Protein AF-A0A1B6M9S5-F1 (afdb_monomer_lite)

InterPro domains:
  IPR026680 Coiled-coil domain-containing protein 137 [PF28348] (28-239)
  IPR026680 Coiled-coil domain-containing protein 137 [PTHR21838] (1-239)

Foldseek 3Di:
DDDDDDDDDDDDDPDPVVVVVVVVVVCVPVDPDDDPDPPDDDDPPVVVVVVVVVVCVVVVVDDDPDDDDDDPVNKDWCVVVPDPDDDDPPPPDDDDDQDIAIADVPHDPVVSVVVVVVSVVVVVVQVVVCVVQQWDWDADPPPRDIDIHHHDDDPVVVVVVVVVVVVVVVVPDDPDDDDPPDDDPVRVVVVVVVVVVVVVVVVVVCVVPDPVCVVVDDPDDPPDDDPDDDDDPDDDDDD

Structure (mmCIF, N/CA/C/O backbone):
data_AF-A0A1B6M9S5-F1
#
_entry.id   AF-A0A1B6M9S5-F1
#
loop_
_atom_site.group_PDB
_atom_site.id
_atom_site.type_symbol
_atom_site.label_atom_id
_atom_site.label_alt_id
_atom_site.label_comp_id
_atom_site.label_asym_id
_atom_site.label_entity_id
_atom_site.label_seq_id
_atom_site.pdbx_PDB_ins_code
_atom_site.Cartn_x
_atom_site.Cartn_y
_atom_site.Cartn_z
_atom_site.occupancy
_atom_site.B_iso_or_equiv
_atom_site.auth_seq_id
_atom_site.auth_comp_id
_atom_site.auth_asym_id
_atom_site.auth_atom_id
_atom_site.pdbx_PDB_model_num
ATOM 1 N N . MET A 1 1 ? 47.227 -2.759 -29.364 1.00 54.66 1 MET A N 1
ATOM 2 C CA . MET A 1 1 ? 46.175 -2.491 -30.375 1.00 54.66 1 MET A CA 1
ATOM 3 C C . MET A 1 1 ? 44.813 -2.759 -29.741 1.00 54.66 1 MET A C 1
ATOM 5 O O . MET A 1 1 ? 44.529 -3.904 -29.413 1.00 54.66 1 MET A O 1
ATOM 9 N N . GLY A 1 2 ? 44.018 -1.720 -29.464 1.00 73.12 2 GLY A N 1
ATOM 10 C CA . GLY A 1 2 ? 42.709 -1.871 -28.812 1.00 73.12 2 GLY A CA 1
ATOM 11 C C . GLY A 1 2 ? 41.667 -2.477 -29.757 1.00 73.12 2 GLY A C 1
ATOM 12 O O . GLY A 1 2 ? 41.569 -2.067 -30.912 1.00 73.12 2 GLY A O 1
ATOM 13 N N . ARG A 1 3 ? 40.886 -3.460 -29.287 1.00 74.75 3 ARG A N 1
ATOM 14 C CA . ARG A 1 3 ? 39.776 -4.037 -30.065 1.00 74.75 3 ARG A CA 1
ATOM 15 C C . ARG A 1 3 ? 38.665 -2.994 -30.251 1.00 74.75 3 ARG A C 1
ATOM 17 O O . ARG A 1 3 ? 38.200 -2.403 -29.281 1.00 74.75 3 ARG A O 1
ATOM 24 N N . ARG A 1 4 ? 38.220 -2.796 -31.496 1.00 78.69 4 ARG A N 1
ATOM 25 C CA . ARG A 1 4 ? 37.143 -1.862 -31.866 1.00 78.69 4 ARG A CA 1
ATOM 26 C C . ARG A 1 4 ? 35.793 -2.401 -31.374 1.00 78.69 4 ARG A C 1
ATOM 28 O O . ARG A 1 4 ? 35.404 -3.506 -31.747 1.00 78.69 4 ARG A O 1
ATOM 35 N N . ILE A 1 5 ? 35.090 -1.637 -30.536 1.00 81.94 5 ILE A N 1
ATOM 36 C CA . ILE A 1 5 ? 33.762 -2.011 -30.023 1.00 81.94 5 ILE A CA 1
ATOM 37 C C . ILE A 1 5 ? 32.731 -1.830 -31.152 1.00 81.94 5 ILE A C 1
ATOM 39 O O . ILE A 1 5 ? 32.667 -0.744 -31.734 1.00 81.94 5 ILE A O 1
ATOM 43 N N . PRO A 1 6 ? 31.933 -2.858 -31.494 1.00 82.38 6 PRO A N 1
ATOM 44 C CA . PRO A 1 6 ? 30.923 -2.736 -32.536 1.00 82.38 6 PRO A CA 1
ATOM 45 C C . PRO A 1 6 ? 29.778 -1.817 -32.088 1.00 82.38 6 PRO A C 1
ATOM 47 O O . PRO A 1 6 ? 29.276 -1.921 -30.969 1.00 82.38 6 PRO A O 1
ATOM 50 N N . GLY A 1 7 ? 29.354 -0.920 -32.981 1.00 84.12 7 GLY A N 1
ATOM 51 C CA . GLY A 1 7 ? 28.244 0.000 -32.733 1.00 84.12 7 GLY A CA 1
ATOM 52 C C . GLY A 1 7 ? 26.893 -0.709 -32.587 1.00 84.12 7 GLY A C 1
ATOM 53 O O . GLY A 1 7 ? 26.669 -1.801 -33.116 1.00 84.12 7 GLY A O 1
ATOM 54 N N . LYS A 1 8 ? 25.964 -0.061 -31.876 1.00 80.69 8 LYS A N 1
ATOM 55 C CA . LYS A 1 8 ? 24.591 -0.546 -31.694 1.00 80.69 8 LYS A CA 1
ATOM 56 C C . LYS A 1 8 ? 23.842 -0.486 -33.027 1.00 80.69 8 LYS A C 1
ATOM 58 O O . LYS A 1 8 ? 23.673 0.585 -33.597 1.00 80.69 8 LYS A O 1
ATOM 63 N N . LYS A 1 9 ? 23.361 -1.633 -33.511 1.00 80.25 9 LYS A N 1
ATOM 64 C CA . LYS A 1 9 ? 22.510 -1.697 -34.708 1.00 80.25 9 LYS A CA 1
ATOM 65 C C . LYS A 1 9 ? 21.098 -1.207 -34.366 1.00 80.25 9 LYS A C 1
ATOM 67 O O . LYS A 1 9 ? 20.524 -1.648 -33.366 1.00 80.25 9 LYS A O 1
ATOM 72 N N . HIS A 1 10 ? 20.538 -0.313 -35.181 1.00 78.56 10 HIS A N 1
ATOM 73 C CA . HIS A 1 10 ? 19.135 0.087 -35.065 1.00 78.56 10 HIS A CA 1
ATOM 74 C C . HIS A 1 10 ? 18.247 -1.107 -35.428 1.00 78.56 10 HIS A C 1
ATOM 76 O O . HIS A 1 10 ? 18.435 -1.731 -36.471 1.00 78.56 10 HIS A O 1
ATOM 82 N N . LYS A 1 11 ? 17.310 -1.461 -34.544 1.00 76.69 11 LYS A N 1
ATOM 83 C CA . LYS A 1 11 ? 16.294 -2.470 -34.856 1.00 76.69 11 LYS A CA 1
ATOM 84 C C . LYS A 1 11 ? 15.237 -1.812 -35.741 1.00 76.69 11 LYS A C 1
ATOM 86 O O . LYS A 1 11 ? 14.849 -0.679 -35.464 1.00 76.69 11 LYS A O 1
ATOM 91 N N . GLY A 1 12 ? 14.811 -2.510 -36.791 1.00 79.94 12 GLY A N 1
ATOM 92 C CA . GLY A 1 12 ? 13.700 -2.069 -37.631 1.00 79.94 12 GLY A CA 1
ATOM 93 C C . GLY A 1 12 ? 12.393 -1.952 -36.843 1.00 79.94 12 GLY A C 1
ATOM 94 O O . GLY A 1 12 ? 12.304 -2.359 -35.680 1.00 79.94 12 GLY A O 1
ATOM 95 N N . VAL A 1 13 ? 11.377 -1.389 -37.491 1.00 81.12 13 VAL A N 1
ATOM 96 C CA . VAL A 1 13 ? 10.015 -1.352 -36.953 1.00 81.12 13 VAL A CA 1
ATOM 97 C C . VAL A 1 13 ? 9.534 -2.787 -36.747 1.00 81.12 13 VAL A C 1
ATOM 99 O O . VAL A 1 13 ? 9.640 -3.605 -37.656 1.00 81.12 13 VAL A O 1
ATOM 102 N N . LYS A 1 14 ? 9.042 -3.086 -35.539 1.00 79.50 14 LYS A N 1
ATOM 103 C CA . LYS A 1 14 ? 8.633 -4.437 -35.137 1.00 79.50 14 LYS A CA 1
ATOM 104 C C . LYS A 1 14 ? 7.486 -4.963 -36.006 1.00 79.50 14 LYS A C 1
ATOM 106 O O . LYS A 1 14 ? 7.625 -6.045 -36.553 1.00 79.50 14 LYS A O 1
ATOM 111 N N . ASP A 1 15 ? 6.441 -4.147 -36.182 1.00 88.75 15 ASP A N 1
ATOM 112 C CA . ASP A 1 15 ? 5.268 -4.443 -37.010 1.00 88.75 15 ASP A CA 1
ATOM 113 C C . ASP A 1 15 ? 4.884 -3.193 -37.829 1.00 88.75 15 ASP A C 1
ATOM 115 O O . ASP A 1 15 ? 4.301 -2.247 -37.287 1.00 88.75 15 ASP A O 1
ATOM 119 N N . PRO A 1 16 ? 5.228 -3.128 -39.127 1.00 88.75 16 PRO A N 1
ATOM 120 C CA . PRO A 1 16 ? 5.029 -1.922 -39.933 1.00 88.75 16 PRO A CA 1
ATOM 121 C C . PRO A 1 16 ? 3.549 -1.605 -40.189 1.00 88.75 16 PRO A C 1
ATOM 123 O O . PRO A 1 16 ? 3.188 -0.437 -40.319 1.00 88.75 16 PRO A O 1
ATOM 126 N N . ILE A 1 17 ? 2.690 -2.629 -40.226 1.00 93.06 17 ILE A N 1
ATOM 127 C CA . ILE A 1 17 ? 1.253 -2.489 -40.502 1.00 93.06 17 ILE A CA 1
ATOM 128 C C . ILE A 1 17 ? 0.540 -1.838 -39.312 1.00 93.06 17 ILE A C 1
ATOM 130 O O . ILE A 1 17 ? -0.103 -0.809 -39.482 1.00 93.06 17 ILE A O 1
ATOM 134 N N . ALA A 1 18 ? 0.755 -2.345 -38.096 1.00 91.69 18 ALA A N 1
ATOM 135 C CA . ALA A 1 18 ? 0.147 -1.786 -36.887 1.00 91.69 18 ALA A CA 1
ATOM 136 C C . ALA A 1 18 ? 0.576 -0.328 -36.637 1.00 91.69 18 ALA A C 1
ATOM 138 O O . ALA A 1 18 ? -0.226 0.511 -36.232 1.00 91.69 18 ALA A O 1
ATOM 139 N N . GLN A 1 19 ? 1.842 0.010 -36.916 1.00 88.69 19 GLN A N 1
ATOM 140 C CA . GLN A 1 19 ? 2.309 1.394 -36.802 1.00 88.69 19 GLN A CA 1
ATOM 141 C C . GLN A 1 19 ? 1.647 2.313 -37.842 1.00 88.69 19 GLN A C 1
ATOM 143 O O . GLN A 1 19 ? 1.389 3.484 -37.551 1.00 88.69 19 GLN A O 1
ATOM 148 N N . LYS A 1 20 ? 1.375 1.792 -39.044 1.00 92.00 20 LYS A N 1
ATOM 149 C CA . LYS A 1 20 ? 0.672 2.514 -40.106 1.00 92.00 20 LYS A CA 1
ATOM 150 C C . LYS A 1 20 ? -0.795 2.744 -39.741 1.00 92.00 20 LYS A C 1
ATOM 152 O O . LYS A 1 20 ? -1.243 3.879 -39.840 1.00 92.00 20 LYS A O 1
ATOM 157 N N . GLU A 1 21 ? -1.494 1.729 -39.240 1.00 94.25 21 GLU A N 1
ATOM 158 C CA . GLU A 1 21 ? -2.891 1.835 -38.792 1.00 94.25 21 GLU A CA 1
ATOM 159 C C . GLU A 1 21 ? -3.055 2.888 -37.692 1.00 94.25 21 GLU A C 1
ATOM 161 O O . GLU A 1 21 ? -3.886 3.784 -37.805 1.00 94.25 21 GLU A O 1
ATOM 166 N N . LEU A 1 22 ? -2.192 2.857 -36.674 1.00 90.88 22 LEU A N 1
ATOM 167 C CA . LEU A 1 22 ? -2.231 3.803 -35.555 1.00 90.88 22 LEU A CA 1
ATOM 168 C C . LEU A 1 22 ? -1.950 5.245 -36.014 1.00 90.88 22 LEU A C 1
ATOM 170 O O . LEU A 1 22 ? -2.547 6.206 -35.523 1.00 90.88 22 LEU A O 1
ATOM 174 N N . ARG A 1 23 ? -1.063 5.402 -37.006 1.00 89.56 23 ARG A N 1
ATOM 175 C CA . ARG A 1 23 ? -0.804 6.692 -37.657 1.00 89.56 23 ARG A CA 1
ATOM 176 C C . ARG A 1 23 ? -2.014 7.166 -38.463 1.00 89.56 23 ARG A C 1
ATOM 178 O O . ARG A 1 23 ? -2.367 8.338 -38.371 1.00 89.56 23 ARG A O 1
ATOM 185 N N . GLU A 1 24 ? -2.639 6.287 -39.240 1.00 91.56 24 GLU A N 1
ATOM 186 C CA . GLU A 1 24 ? -3.834 6.605 -40.026 1.00 91.56 24 GLU A CA 1
ATOM 187 C C . GLU A 1 24 ? -5.014 6.969 -39.120 1.00 91.56 24 GLU A C 1
ATOM 189 O O . GLU A 1 24 ? -5.693 7.955 -39.384 1.00 91.56 24 GLU A O 1
ATOM 194 N N . GLU A 1 25 ? -5.216 6.263 -38.007 1.00 89.38 25 GLU A N 1
ATOM 195 C CA . GLU A 1 25 ? -6.243 6.577 -37.008 1.00 89.38 25 GLU A CA 1
ATOM 196 C C . GLU A 1 25 ? -6.078 7.961 -36.383 1.00 89.38 25 GLU A C 1
ATOM 198 O O . GLU A 1 25 ? -7.057 8.699 -36.272 1.00 89.38 25 GLU A O 1
ATOM 203 N N . GLY A 1 26 ? -4.850 8.348 -36.030 1.00 83.12 26 GLY A N 1
ATOM 204 C CA . GLY A 1 26 ? -4.574 9.699 -35.540 1.00 83.12 26 GLY A CA 1
ATOM 205 C C . GLY A 1 26 ? -4.854 10.774 -36.594 1.00 83.12 26 GLY A C 1
ATOM 206 O O . GLY A 1 26 ? -5.386 11.837 -36.275 1.00 83.12 26 GLY A O 1
ATOM 207 N N . LEU A 1 27 ? -4.553 10.480 -37.863 1.00 83.81 27 LEU A N 1
ATOM 208 C CA . LEU A 1 27 ? -4.775 11.398 -38.982 1.00 83.81 27 LEU A CA 1
ATOM 209 C C . LEU A 1 27 ? -6.247 11.496 -39.411 1.00 83.81 27 LEU A C 1
ATOM 211 O O . LEU A 1 27 ? -6.623 12.527 -39.964 1.00 83.81 27 LEU A O 1
ATOM 215 N N . LYS A 1 28 ? -7.104 10.506 -39.104 1.00 82.06 28 LYS A N 1
ATOM 216 C CA . LYS A 1 28 ? -8.553 10.534 -39.423 1.00 82.06 28 LYS A CA 1
ATOM 217 C C . LYS A 1 28 ? -9.269 11.778 -38.891 1.00 82.06 28 LYS A C 1
ATOM 219 O O . LYS A 1 28 ? -10.303 12.164 -39.426 1.00 82.06 28 LYS A O 1
ATOM 224 N N . HIS A 1 29 ? -8.755 12.385 -37.823 1.00 72.12 29 HIS A N 1
ATOM 225 C CA . HIS A 1 29 ? -9.373 13.540 -37.172 1.00 72.12 29 HIS A CA 1
ATOM 226 C C . HIS A 1 29 ? -8.654 14.869 -37.443 1.00 72.12 29 HIS A C 1
ATOM 228 O O . HIS A 1 29 ? -9.169 15.918 -37.060 1.00 72.12 29 HIS A O 1
ATOM 234 N N . CYS A 1 30 ? -7.496 14.844 -38.108 1.00 74.19 30 CYS A N 1
ATOM 235 C CA . CYS A 1 30 ? -6.754 16.035 -38.509 1.00 74.19 30 CYS A CA 1
ATOM 236 C C . CYS A 1 30 ? -7.234 16.482 -39.893 1.00 74.19 30 CYS A C 1
ATOM 238 O O . CYS A 1 30 ? -6.737 16.018 -40.916 1.00 74.19 30 CYS A O 1
ATOM 240 N N . ILE A 1 31 ? -8.229 17.365 -39.926 1.00 65.88 31 ILE A N 1
ATOM 241 C CA . ILE A 1 31 ? -8.884 17.786 -41.164 1.00 65.88 31 ILE A CA 1
ATOM 242 C C . ILE A 1 31 ? -8.423 19.205 -41.510 1.00 65.88 31 ILE A C 1
ATOM 244 O O . ILE A 1 31 ? -8.974 20.178 -41.013 1.00 65.88 31 ILE A O 1
ATOM 248 N N . ASN A 1 32 ? -7.422 19.307 -42.388 1.00 71.44 32 ASN A N 1
ATOM 249 C CA . ASN A 1 32 ? -7.237 20.492 -43.242 1.00 71.44 32 ASN A CA 1
ATOM 250 C C . ASN A 1 32 ? -7.951 20.314 -44.599 1.00 71.44 32 ASN A C 1
ATOM 252 O O . ASN A 1 32 ? -7.714 21.077 -45.531 1.00 71.44 32 ASN A O 1
ATOM 256 N N . ALA A 1 33 ? -8.783 19.276 -44.740 1.00 72.06 33 ALA A N 1
ATOM 257 C CA . ALA A 1 33 ? -9.560 19.033 -45.948 1.00 72.06 33 ALA A CA 1
ATOM 258 C C . ALA A 1 33 ? -10.850 19.876 -45.927 1.00 72.06 33 ALA A C 1
ATOM 260 O O . ALA A 1 33 ? -11.411 20.090 -44.849 1.00 72.06 33 ALA A O 1
ATOM 261 N N . PRO A 1 34 ? -11.342 20.342 -47.086 1.00 76.19 34 PRO A N 1
ATOM 262 C CA . PRO A 1 34 ? -12.634 21.012 -47.151 1.00 76.19 34 PRO A CA 1
ATOM 263 C C . PRO A 1 34 ? -13.766 20.067 -46.697 1.00 76.19 34 PRO A C 1
ATOM 265 O O . PRO A 1 34 ? -13.625 18.843 -46.815 1.00 76.19 34 PRO A O 1
ATOM 268 N N . PRO A 1 35 ? -14.890 20.604 -46.186 1.00 80.81 35 PRO A N 1
ATOM 269 C CA . PRO A 1 35 ? -16.085 19.813 -45.895 1.00 80.81 35 PRO A CA 1
ATOM 270 C C . PRO A 1 35 ? -16.524 18.986 -47.112 1.00 80.81 35 PRO A C 1
ATOM 272 O O . PRO A 1 35 ? -16.436 19.452 -48.247 1.00 80.81 35 PRO A O 1
ATOM 275 N N . LYS A 1 36 ? -16.995 17.752 -46.880 1.00 80.19 36 LYS A N 1
ATOM 276 C CA . LYS A 1 36 ? -17.480 16.864 -47.957 1.00 80.19 36 LYS A CA 1
ATOM 277 C C . LYS A 1 36 ? -18.774 17.370 -48.596 1.00 80.19 36 LYS A C 1
ATOM 279 O O . LYS A 1 36 ? -18.986 17.163 -49.784 1.00 80.19 36 LYS A O 1
ATOM 284 N N . GLU A 1 37 ? -19.614 18.020 -47.801 1.00 86.44 37 GLU A N 1
ATOM 285 C CA . GLU A 1 37 ? -20.887 18.607 -48.206 1.00 86.44 37 GLU A CA 1
ATOM 286 C C . GLU A 1 37 ? -20.877 20.076 -47.778 1.00 86.44 37 GLU A C 1
ATOM 288 O O . GLU A 1 37 ? -20.578 20.382 -46.624 1.00 86.44 37 GLU A O 1
ATOM 293 N N . ILE A 1 38 ? -21.138 20.983 -48.722 1.00 81.25 38 ILE A N 1
ATOM 294 C CA . ILE A 1 38 ? -21.005 22.437 -48.522 1.00 81.25 38 ILE A CA 1
ATOM 295 C C . ILE A 1 38 ? -22.147 22.976 -47.650 1.00 81.25 38 ILE A C 1
ATOM 297 O O . ILE A 1 38 ? -21.920 23.830 -46.798 1.00 81.25 38 ILE A O 1
ATOM 301 N N . ASP A 1 39 ? -23.350 22.427 -47.822 1.00 88.19 39 ASP A N 1
ATOM 302 C CA . ASP A 1 39 ? -24.561 22.878 -47.125 1.00 88.19 39 ASP A CA 1
ATOM 303 C C . ASP A 1 39 ? -24.813 22.129 -45.807 1.00 88.19 39 ASP A C 1
ATOM 305 O O . ASP A 1 39 ? -25.758 22.428 -45.074 1.00 88.19 39 ASP A O 1
ATOM 309 N N . PHE A 1 40 ? -23.979 21.139 -45.487 1.00 86.31 40 PHE A N 1
ATOM 310 C CA . PHE A 1 40 ? -24.138 20.334 -44.286 1.00 86.31 40 PHE A CA 1
ATOM 311 C C . PHE A 1 40 ? -23.387 20.952 -43.107 1.00 86.31 40 PHE A C 1
ATOM 313 O O . PHE A 1 40 ? -22.159 21.058 -43.103 1.00 86.31 40 PHE A O 1
ATOM 320 N N . GLN A 1 41 ? -24.128 21.310 -42.058 1.00 82.44 41 GLN A N 1
ATOM 321 C CA . GLN A 1 41 ? -23.553 21.766 -40.799 1.00 82.44 41 GLN A CA 1
ATOM 322 C C . GLN A 1 41 ? -23.562 20.632 -39.768 1.00 82.44 41 GLN A C 1
ATOM 324 O O . GLN A 1 41 ? -24.610 20.245 -39.249 1.00 82.44 41 GLN A O 1
ATOM 329 N N . GLU A 1 42 ? -22.378 20.113 -39.438 1.00 81.75 42 GLU A N 1
ATOM 330 C CA . GLU A 1 42 ? -22.231 19.091 -38.402 1.00 81.75 42 GLU A CA 1
ATOM 331 C C . GLU A 1 42 ? -22.653 19.612 -37.021 1.00 81.75 42 GLU A C 1
ATOM 333 O O . GLU A 1 42 ? -22.288 20.710 -36.589 1.00 81.75 42 GLU A O 1
ATOM 338 N N . ILE A 1 43 ? -23.379 18.772 -36.282 1.00 89.00 43 ILE A N 1
ATOM 339 C CA . ILE A 1 43 ? -23.682 19.025 -34.876 1.00 89.00 43 ILE A CA 1
ATOM 340 C C . ILE A 1 43 ? -22.371 18.969 -34.070 1.00 89.00 43 ILE A C 1
ATOM 342 O O . ILE A 1 43 ? -21.606 18.010 -34.206 1.00 89.00 43 ILE A O 1
ATOM 346 N N . PRO A 1 44 ? -22.109 19.926 -33.158 1.00 91.38 44 PRO A N 1
ATOM 347 C CA . PRO A 1 44 ? -20.932 19.875 -32.300 1.00 91.38 44 PRO A CA 1
ATOM 348 C C . PRO A 1 44 ? -20.839 18.563 -31.502 1.00 91.38 44 PRO A C 1
ATOM 350 O O . PRO A 1 44 ? -21.791 18.154 -30.831 1.00 91.38 44 PRO A O 1
ATOM 353 N N . LYS A 1 45 ? -19.650 17.945 -31.473 1.00 87.56 45 LYS A N 1
ATOM 354 C CA . LYS A 1 45 ? -19.383 16.670 -30.765 1.00 87.56 45 LYS A CA 1
ATOM 355 C C . LYS A 1 45 ? -19.773 16.696 -29.281 1.00 87.56 45 LYS A C 1
ATOM 357 O O . LYS A 1 45 ? -20.087 15.666 -28.686 1.00 87.56 45 LYS A O 1
ATOM 362 N N . SER A 1 46 ? -19.722 17.864 -28.641 1.00 93.38 46 SER A N 1
ATOM 363 C CA . SER A 1 46 ? -20.181 18.050 -27.259 1.00 93.38 46 SER A CA 1
ATOM 364 C C . SER A 1 46 ? -21.679 17.776 -27.107 1.00 93.38 46 SER A C 1
ATOM 366 O O . SER A 1 46 ? -22.062 17.055 -26.184 1.00 93.38 46 SER A O 1
ATOM 368 N N . LEU A 1 47 ? -22.500 18.294 -28.023 1.00 94.94 47 LEU A N 1
ATOM 369 C CA . LEU A 1 47 ? -23.945 18.085 -28.036 1.00 94.94 47 LEU A CA 1
ATOM 370 C C . LEU A 1 47 ? -24.276 16.628 -28.360 1.00 94.94 47 LEU A C 1
ATOM 372 O O . LEU A 1 47 ? -25.083 16.013 -27.667 1.00 94.94 47 LEU A O 1
ATOM 376 N N . GLU A 1 48 ? -23.588 16.046 -29.342 1.00 94.81 48 GLU A N 1
ATOM 377 C CA . GLU A 1 48 ? -23.753 14.639 -29.715 1.00 94.81 48 GLU A CA 1
ATOM 378 C C . GLU A 1 48 ? -23.509 13.702 -28.515 1.00 94.81 48 GLU A C 1
ATOM 380 O O . GLU A 1 48 ? -24.300 12.796 -28.245 1.00 94.81 48 GLU A O 1
ATOM 385 N N . ARG A 1 49 ? -22.456 13.958 -27.722 1.00 94.62 49 ARG A N 1
ATOM 386 C CA . ARG A 1 49 ? -22.182 13.208 -26.481 1.00 94.62 49 ARG A CA 1
ATOM 387 C C . ARG A 1 49 ? -23.306 13.339 -25.457 1.00 94.62 49 ARG A C 1
ATOM 389 O O . ARG A 1 49 ? -23.647 12.351 -24.811 1.00 94.62 49 ARG A O 1
ATOM 396 N N . LEU A 1 50 ? -23.888 14.527 -25.307 1.00 96.25 50 LEU A N 1
ATOM 397 C CA . LEU A 1 50 ? -25.002 14.755 -24.385 1.00 96.25 50 LEU A CA 1
ATOM 398 C C . LEU A 1 50 ? -26.258 14.003 -24.843 1.00 96.25 50 LEU A C 1
ATOM 400 O O . LEU A 1 50 ? -26.913 13.355 -24.026 1.00 96.25 50 LEU A O 1
ATOM 404 N N . MET A 1 51 ? -26.563 14.018 -26.143 1.00 95.75 51 MET A N 1
ATOM 405 C CA . MET A 1 51 ? -27.681 13.258 -26.712 1.00 95.75 51 MET A CA 1
ATOM 406 C C . MET A 1 51 ? -27.502 11.750 -26.488 1.00 95.75 51 MET A C 1
ATOM 408 O O . MET A 1 51 ? -28.439 11.098 -26.025 1.00 95.75 51 MET A O 1
ATOM 412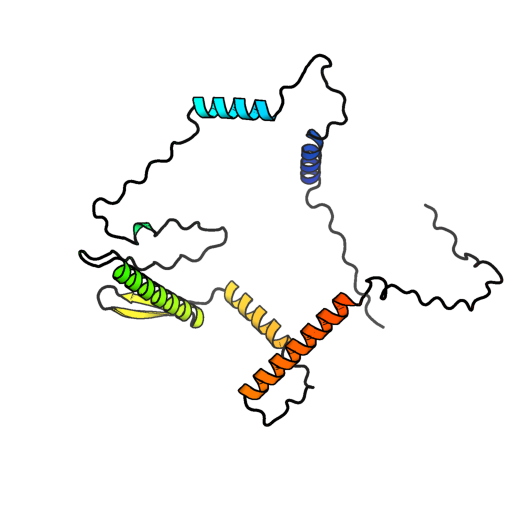 N N . LYS A 1 52 ? -26.288 11.221 -26.701 1.00 95.31 52 LYS A N 1
ATOM 413 C CA . LYS A 1 52 ? -25.943 9.820 -26.398 1.00 95.31 52 LYS A CA 1
ATOM 414 C C . LYS A 1 52 ? -26.115 9.495 -24.915 1.00 95.31 52 LYS A C 1
ATOM 416 O O . LYS A 1 52 ? -26.766 8.513 -24.579 1.00 95.31 52 LYS A O 1
ATOM 421 N N . LEU A 1 53 ? -25.608 10.340 -24.013 1.00 94.31 53 LEU A N 1
ATOM 422 C CA . LEU A 1 53 ? -25.789 10.163 -22.566 1.00 94.31 53 LEU A CA 1
ATOM 423 C C . LEU A 1 53 ? -27.271 10.146 -22.174 1.00 94.31 53 LEU A C 1
ATOM 425 O O . LEU A 1 53 ? -27.687 9.315 -21.365 1.00 94.31 53 LEU A O 1
ATOM 429 N N . LYS A 1 54 ? -28.083 11.029 -22.765 1.00 95.12 54 LYS A N 1
ATOM 430 C CA . LYS A 1 54 ? -29.531 11.074 -22.537 1.00 95.12 54 LYS A CA 1
ATOM 431 C C . LYS A 1 54 ? -30.212 9.781 -22.993 1.00 95.12 54 LYS A C 1
ATOM 433 O O . LYS A 1 54 ? -31.044 9.260 -22.253 1.00 95.12 54 LYS A O 1
ATOM 438 N N . GLN A 1 55 ? -29.847 9.254 -24.163 1.00 95.31 55 GLN A N 1
ATOM 439 C CA . GLN A 1 55 ? -30.350 7.973 -24.674 1.00 95.31 55 GLN A CA 1
ATOM 440 C C . GLN A 1 55 ? -29.948 6.811 -23.761 1.00 95.31 55 GLN A C 1
ATOM 442 O O . GLN A 1 55 ? -30.828 6.134 -23.241 1.00 95.31 55 GLN A O 1
ATOM 447 N N . MET A 1 56 ? -28.661 6.681 -23.428 1.00 92.12 56 MET A N 1
ATOM 448 C CA . MET A 1 56 ? -28.154 5.645 -22.515 1.00 92.12 56 MET A CA 1
ATOM 449 C C . MET A 1 56 ? -28.818 5.698 -21.131 1.00 92.12 56 MET A C 1
ATOM 451 O O . MET A 1 56 ? -29.062 4.671 -20.497 1.00 92.12 56 MET A O 1
ATOM 455 N N . THR A 1 57 ? -29.143 6.902 -20.649 1.00 89.12 57 THR A N 1
ATOM 456 C CA . THR A 1 57 ? -29.882 7.082 -19.391 1.00 89.12 57 THR A CA 1
ATOM 457 C C . THR A 1 57 ? -31.334 6.637 -19.521 1.00 89.12 57 THR A C 1
ATOM 459 O O . THR A 1 57 ? -31.843 5.975 -18.618 1.00 89.12 57 THR A O 1
ATOM 462 N N . LYS A 1 58 ? -31.993 6.955 -20.643 1.00 92.31 58 LYS A N 1
ATOM 463 C CA . LYS A 1 58 ? -33.363 6.515 -20.946 1.00 92.31 58 LYS A CA 1
ATOM 464 C C . LYS A 1 58 ? -33.451 4.993 -21.101 1.00 92.31 58 LYS A C 1
ATOM 466 O O . LYS A 1 58 ? -34.413 4.395 -20.636 1.00 92.31 58 LYS A O 1
ATOM 471 N N . GLU A 1 59 ? -32.432 4.383 -21.694 1.00 92.88 59 GLU A N 1
ATOM 472 C CA . GLU A 1 59 ? -32.275 2.933 -21.867 1.00 92.88 59 GLU A CA 1
ATOM 473 C C . GLU A 1 59 ? -31.904 2.209 -20.562 1.00 92.88 59 GLU A C 1
ATOM 475 O O . GLU A 1 59 ? -31.843 0.984 -20.523 1.00 92.88 59 GLU A O 1
ATOM 480 N N . GLY A 1 60 ? -31.668 2.944 -19.469 1.00 85.75 60 GLY A N 1
ATOM 481 C CA . GLY A 1 60 ? -31.391 2.354 -18.162 1.00 85.75 60 GLY A CA 1
ATOM 482 C C . GLY A 1 60 ? -30.012 1.701 -18.055 1.00 85.75 60 GLY A C 1
ATOM 483 O O . GLY A 1 60 ? -29.782 0.925 -17.130 1.00 85.75 60 GLY A O 1
ATOM 484 N N . MET A 1 61 ? -29.069 2.042 -18.943 1.00 82.00 61 MET A N 1
ATOM 485 C CA . MET A 1 61 ? -27.711 1.479 -18.935 1.00 82.00 61 MET A CA 1
ATOM 486 C C . MET A 1 61 ? -26.898 1.864 -17.685 1.00 82.00 61 MET A C 1
ATOM 488 O O . MET A 1 61 ? -25.863 1.262 -17.396 1.00 82.00 61 MET A O 1
ATOM 492 N N . PHE A 1 62 ? -27.354 2.857 -16.914 1.00 79.88 62 PHE A N 1
ATOM 493 C CA . PHE A 1 62 ? -26.722 3.261 -15.662 1.00 79.88 62 PHE A CA 1
ATOM 494 C C . PHE A 1 62 ? -27.377 2.577 -14.455 1.00 79.88 62 PHE A C 1
ATOM 496 O O . PHE A 1 62 ? -28.480 2.923 -14.028 1.00 79.88 62 PHE A O 1
ATOM 503 N N . ASN A 1 63 ? -26.650 1.644 -13.839 1.00 76.62 63 ASN A N 1
ATOM 504 C CA . ASN A 1 63 ? -27.069 1.006 -12.593 1.00 76.62 63 ASN A CA 1
ATOM 505 C C . ASN A 1 63 ? -27.124 2.027 -11.446 1.00 76.62 63 ASN A C 1
ATOM 507 O O . ASN A 1 63 ? -26.107 2.615 -11.066 1.00 76.62 63 ASN A O 1
ATOM 511 N N . LYS A 1 64 ? -28.301 2.195 -10.829 1.00 73.81 64 LYS A N 1
ATOM 512 C CA . LYS A 1 64 ? -28.442 2.980 -9.594 1.00 73.81 64 LYS A CA 1
ATOM 513 C C . LYS A 1 64 ? -27.581 2.336 -8.502 1.00 73.81 64 LYS A C 1
ATOM 515 O O . LYS A 1 64 ? -27.750 1.157 -8.185 1.00 73.81 64 LYS A O 1
ATOM 520 N N . ARG A 1 65 ? -26.656 3.099 -7.904 1.00 74.00 65 ARG A N 1
ATOM 521 C CA . ARG A 1 65 ? -25.863 2.629 -6.755 1.00 74.00 65 ARG A CA 1
ATOM 522 C C . ARG A 1 65 ? -26.815 2.188 -5.638 1.00 74.00 65 ARG A C 1
ATOM 524 O O . ARG A 1 65 ? -27.549 3.010 -5.092 1.00 74.00 65 ARG A O 1
ATOM 531 N N . LYS A 1 66 ? -26.792 0.899 -5.285 1.00 72.06 66 LYS A N 1
ATOM 532 C CA . LYS A 1 66 ? -27.546 0.370 -4.139 1.00 72.06 66 LYS A CA 1
ATOM 533 C C . LYS A 1 66 ? -27.075 1.084 -2.864 1.00 72.06 66 LYS A C 1
ATOM 535 O O . LYS A 1 66 ? -25.872 1.130 -2.595 1.00 72.06 66 LYS A O 1
ATOM 540 N N . LYS A 1 67 ? -28.007 1.651 -2.087 1.00 66.69 67 LYS A N 1
ATOM 541 C CA . LYS A 1 67 ? -27.699 2.204 -0.757 1.00 66.69 67 LYS A CA 1
ATOM 542 C C . LYS A 1 67 ? -27.196 1.062 0.131 1.00 66.69 67 LYS A C 1
ATOM 544 O O . LYS A 1 67 ? -27.826 0.009 0.191 1.00 66.69 67 LYS A O 1
ATOM 549 N N . LYS A 1 68 ? -26.047 1.255 0.787 1.00 65.88 68 LYS A N 1
ATOM 550 C CA . LYS A 1 68 ? -25.491 0.269 1.724 1.00 65.88 68 LYS A CA 1
ATOM 551 C C . LYS A 1 68 ? -26.434 0.160 2.925 1.00 65.88 68 LYS A C 1
ATOM 553 O O . LYS A 1 68 ? -26.677 1.160 3.591 1.00 65.88 68 LYS A O 1
ATOM 558 N N . THR A 1 69 ? -26.960 -1.030 3.194 1.00 59.69 69 THR A N 1
ATOM 559 C CA . THR A 1 69 ? -27.679 -1.326 4.439 1.00 59.69 69 THR A CA 1
ATOM 560 C C . THR A 1 69 ? -26.686 -1.244 5.598 1.00 59.69 69 THR A C 1
ATOM 562 O O . THR A 1 69 ? -25.679 -1.956 5.577 1.00 59.69 69 THR A O 1
ATOM 565 N N . SER A 1 70 ? -26.925 -0.375 6.582 1.00 58.25 70 SER A N 1
ATOM 566 C CA . SER A 1 70 ? -26.153 -0.395 7.827 1.00 58.25 70 SER A CA 1
ATOM 567 C C . SER A 1 70 ? -26.453 -1.689 8.593 1.00 58.25 70 SER A C 1
ATOM 569 O O . SER A 1 70 ? -27.550 -2.246 8.510 1.00 58.25 70 SER A O 1
ATOM 571 N N . ASN A 1 71 ? -25.454 -2.223 9.294 1.00 62.28 71 ASN A N 1
ATOM 572 C CA . ASN A 1 71 ? -25.604 -3.467 10.043 1.00 62.28 71 ASN A CA 1
ATOM 573 C C . ASN A 1 71 ? -26.597 -3.290 11.189 1.00 62.28 71 ASN A C 1
ATOM 575 O O . ASN A 1 71 ? -26.420 -2.398 12.012 1.00 62.28 71 ASN A O 1
ATOM 579 N N . LYS A 1 72 ? -27.582 -4.192 11.282 1.00 63.50 72 LYS A N 1
ATOM 580 C CA . LYS A 1 72 ? -28.628 -4.185 12.321 1.00 63.50 72 LYS A CA 1
ATOM 581 C C . LYS A 1 72 ? -28.082 -4.234 13.758 1.00 63.50 72 LYS A C 1
ATOM 583 O O . LYS A 1 72 ? -28.781 -3.826 14.671 1.00 63.50 72 LYS A O 1
ATOM 588 N N . THR A 1 73 ? -26.860 -4.729 13.957 1.00 69.62 73 THR A N 1
ATOM 589 C CA . THR A 1 73 ? -26.233 -4.872 15.280 1.00 69.62 73 THR A CA 1
ATOM 590 C C . THR A 1 73 ? -25.310 -3.713 15.657 1.00 69.62 73 THR A C 1
ATOM 592 O O . THR A 1 73 ? -24.933 -3.617 16.814 1.00 69.62 73 THR A O 1
ATOM 595 N N . GLY A 1 74 ? -24.901 -2.854 14.713 1.00 78.19 74 GLY A N 1
ATOM 596 C CA . GLY A 1 74 ? -23.923 -1.783 14.970 1.00 78.19 74 GLY A CA 1
ATOM 597 C C . GLY A 1 74 ? -22.497 -2.247 15.321 1.00 78.19 74 GLY A C 1
ATOM 598 O O . GLY A 1 74 ? -21.620 -1.406 15.472 1.00 78.19 74 GLY A O 1
ATOM 599 N N . LEU A 1 75 ? -22.242 -3.559 15.417 1.00 88.00 75 LEU A N 1
ATOM 600 C CA . LEU A 1 75 ? -20.924 -4.116 15.732 1.00 88.00 75 LEU A CA 1
ATOM 601 C C . LEU A 1 75 ? -20.006 -4.106 14.502 1.00 88.00 75 LEU A C 1
ATOM 603 O O . LEU A 1 75 ? -20.415 -4.458 13.387 1.00 88.00 75 LEU A O 1
ATOM 607 N N . MET A 1 76 ? -18.745 -3.743 14.732 1.00 86.94 76 MET A N 1
ATOM 608 C CA . MET A 1 76 ? -17.687 -3.762 13.727 1.00 86.94 76 MET A CA 1
ATOM 609 C C . MET A 1 76 ? -17.179 -5.187 13.484 1.00 86.94 76 MET A C 1
ATOM 611 O O . MET A 1 76 ? -16.986 -5.970 14.412 1.00 86.94 76 MET A O 1
ATOM 615 N N . ASP A 1 77 ? -16.951 -5.525 12.218 1.00 89.50 77 ASP A N 1
ATOM 616 C CA . ASP A 1 77 ? -16.593 -6.874 11.788 1.00 89.50 77 ASP A CA 1
ATOM 617 C C . ASP A 1 77 ? -15.646 -6.805 10.586 1.00 89.50 77 ASP A C 1
ATOM 619 O O . ASP A 1 77 ? -15.981 -6.253 9.532 1.00 89.50 77 ASP A O 1
ATOM 623 N N . THR A 1 78 ? -14.446 -7.351 10.771 1.00 88.00 78 THR A N 1
ATOM 624 C CA . THR A 1 78 ? -13.378 -7.346 9.763 1.00 88.00 78 THR A CA 1
ATOM 625 C C . THR A 1 78 ? -13.541 -8.435 8.703 1.00 88.00 78 THR A C 1
ATOM 627 O O . THR A 1 78 ? -12.986 -8.280 7.617 1.00 88.00 78 THR A O 1
ATOM 630 N N . SER A 1 79 ? -14.353 -9.478 8.929 1.00 85.25 79 SER A N 1
ATOM 631 C CA . SER A 1 79 ? -14.584 -10.546 7.935 1.00 85.25 79 SER A CA 1
ATOM 632 C C . SER A 1 79 ? -15.112 -10.000 6.602 1.00 85.25 79 SER A C 1
ATOM 634 O O . SER A 1 79 ? -14.756 -10.463 5.525 1.00 85.25 79 SER A O 1
ATOM 636 N N . ARG A 1 80 ? -15.908 -8.929 6.665 1.00 81.88 80 ARG A N 1
ATOM 637 C CA . ARG A 1 80 ? -16.541 -8.255 5.515 1.00 81.88 80 ARG A CA 1
ATOM 638 C C . ARG A 1 80 ? -15.565 -7.447 4.657 1.00 81.88 80 ARG A C 1
ATOM 640 O O . ARG A 1 80 ? -15.949 -6.921 3.599 1.00 81.88 80 ARG A O 1
ATOM 647 N N . LEU A 1 81 ? -14.345 -7.263 5.157 1.00 77.25 81 LEU A N 1
ATOM 648 C CA . LEU A 1 81 ? -13.254 -6.600 4.452 1.00 77.25 81 LEU A CA 1
ATOM 649 C C . LEU A 1 81 ? -12.428 -7.604 3.640 1.00 77.25 81 LEU A C 1
ATOM 651 O O . LEU A 1 81 ? -11.898 -7.218 2.601 1.00 77.25 81 LEU A O 1
ATOM 655 N N . ALA A 1 82 ? -12.374 -8.871 4.063 1.00 71.12 82 ALA A N 1
ATOM 656 C CA . ALA A 1 82 ? -11.632 -9.917 3.371 1.00 71.12 82 ALA A CA 1
ATOM 657 C C . ALA A 1 82 ? -12.252 -10.244 1.993 1.00 71.12 82 ALA A C 1
ATOM 659 O O . ALA A 1 82 ? -13.471 -10.201 1.816 1.00 71.12 82 ALA A O 1
ATOM 660 N N . GLY A 1 83 ? -11.406 -10.551 1.000 1.00 67.00 83 GLY A N 1
ATOM 661 C CA . GLY A 1 83 ? -11.831 -11.074 -0.310 1.00 67.00 83 GLY A CA 1
ATOM 662 C C . GLY A 1 83 ? -12.172 -10.042 -1.396 1.00 67.00 83 GLY A C 1
ATOM 663 O O . GLY A 1 83 ? -12.680 -10.415 -2.449 1.00 67.00 83 GLY A O 1
ATOM 664 N N . LYS A 1 84 ? -11.902 -8.746 -1.182 1.00 70.19 84 LYS A N 1
ATOM 665 C CA . LYS A 1 84 ? -12.070 -7.689 -2.213 1.00 70.19 84 LYS A CA 1
ATOM 666 C C . LYS A 1 84 ? -10.771 -7.307 -2.924 1.00 70.19 84 LYS A C 1
ATOM 668 O O . LYS A 1 84 ? -10.716 -6.278 -3.601 1.00 70.19 84 LYS A O 1
ATOM 673 N N . GLU A 1 85 ? -9.721 -8.093 -2.745 1.00 76.06 85 GLU A N 1
ATOM 674 C CA . GLU A 1 85 ? -8.399 -7.785 -3.275 1.00 76.06 85 GLU A CA 1
ATOM 675 C C . GLU A 1 85 ? -8.331 -8.121 -4.769 1.00 76.06 85 GLU A C 1
ATOM 677 O O . GLU A 1 85 ? -8.863 -9.129 -5.234 1.00 76.06 85 GLU A O 1
ATOM 682 N N . ARG A 1 86 ? -7.738 -7.219 -5.559 1.00 80.44 86 ARG A N 1
ATOM 683 C CA . ARG A 1 86 ? -7.580 -7.417 -7.004 1.00 80.44 86 ARG A CA 1
ATOM 684 C C . ARG A 1 86 ? -6.287 -8.189 -7.233 1.00 80.44 86 ARG A C 1
ATOM 686 O O . ARG A 1 86 ? -5.216 -7.639 -6.997 1.00 80.44 86 ARG A O 1
ATOM 693 N N . VAL A 1 87 ? -6.389 -9.411 -7.744 1.00 82.06 87 VAL A N 1
ATOM 694 C CA . VAL A 1 87 ? -5.217 -10.185 -8.170 1.00 82.06 87 VAL A CA 1
ATOM 695 C C . VAL A 1 87 ? -4.645 -9.542 -9.434 1.00 82.06 87 VAL A C 1
ATOM 697 O O . VAL A 1 87 ? -5.330 -9.436 -10.455 1.00 82.06 87 VAL A O 1
ATOM 700 N N . LEU A 1 88 ? -3.405 -9.057 -9.360 1.00 85.88 88 LEU A N 1
ATOM 701 C CA . LEU A 1 88 ? -2.702 -8.491 -10.511 1.00 85.88 88 LEU A CA 1
ATOM 702 C C . LEU A 1 88 ? -2.042 -9.606 -11.343 1.00 85.88 88 LEU A C 1
ATOM 704 O O . LEU A 1 88 ? -1.618 -10.621 -10.783 1.00 85.88 88 LEU A O 1
ATOM 708 N N . PRO A 1 89 ? -1.894 -9.427 -12.672 1.00 86.25 89 PRO A N 1
ATOM 709 C CA . PRO A 1 89 ? -1.148 -10.367 -13.505 1.00 86.25 89 PRO A CA 1
ATOM 710 C C . PRO A 1 89 ? 0.278 -10.570 -12.974 1.00 86.25 89 PRO A C 1
ATOM 712 O O . PRO A 1 89 ? 1.006 -9.601 -12.762 1.00 86.25 89 PRO A O 1
ATOM 715 N N . GLY A 1 90 ? 0.675 -11.828 -12.762 1.00 83.00 90 GLY A N 1
ATOM 716 C CA . GLY A 1 90 ? 1.989 -12.194 -12.214 1.00 83.00 90 GLY A CA 1
ATOM 717 C C . GLY A 1 90 ? 2.020 -12.462 -10.703 1.00 83.00 90 GLY A C 1
ATOM 718 O O . GLY A 1 90 ? 3.054 -12.893 -10.199 1.00 83.00 90 GLY A O 1
ATOM 719 N N . MET A 1 91 ? 0.910 -12.273 -9.980 1.00 83.06 91 MET A N 1
ATOM 720 C CA . MET A 1 91 ? 0.769 -12.740 -8.594 1.00 83.06 91 MET A CA 1
ATOM 721 C C . MET A 1 91 ? 0.408 -14.234 -8.579 1.00 83.06 91 MET A C 1
ATOM 723 O O . MET A 1 91 ? -0.747 -14.596 -8.777 1.00 83.06 91 MET A O 1
ATOM 727 N N . THR A 1 92 ? 1.398 -15.109 -8.386 1.00 80.06 92 THR A N 1
ATOM 728 C CA . THR A 1 92 ? 1.204 -16.575 -8.324 1.00 80.06 92 THR A CA 1
ATOM 729 C C . THR A 1 92 ? 1.129 -17.126 -6.901 1.00 80.06 92 THR A C 1
ATOM 731 O O . THR A 1 92 ? 0.653 -18.242 -6.703 1.00 80.06 92 THR A O 1
ATOM 734 N N . LYS A 1 93 ? 1.598 -16.366 -5.904 1.00 79.88 93 LYS A N 1
ATOM 735 C CA . LYS A 1 93 ? 1.583 -16.776 -4.495 1.00 79.88 93 LYS A CA 1
ATOM 736 C C . LYS A 1 93 ? 0.203 -16.485 -3.892 1.00 79.88 93 LYS A C 1
ATOM 738 O O . LYS A 1 93 ? -0.276 -15.367 -4.070 1.00 79.88 93 LYS A O 1
ATOM 743 N N . PRO A 1 94 ? -0.428 -17.446 -3.191 1.00 82.25 94 PRO A N 1
ATOM 744 C CA . PRO A 1 94 ? -1.672 -17.178 -2.485 1.00 82.25 94 PRO A CA 1
ATOM 745 C C . PRO A 1 94 ? -1.411 -16.221 -1.320 1.00 82.25 94 PRO A C 1
ATOM 747 O O . PRO A 1 94 ? -0.419 -16.373 -0.597 1.00 82.25 94 PRO A O 1
ATOM 750 N N . ASP A 1 95 ? -2.311 -15.259 -1.132 1.00 83.38 95 ASP A N 1
ATOM 751 C CA . ASP A 1 95 ? -2.256 -14.352 0.008 1.00 83.38 95 ASP A CA 1
ATOM 752 C C . ASP A 1 95 ? -2.459 -15.123 1.313 1.00 83.38 95 ASP A C 1
ATOM 754 O O . ASP A 1 95 ? -3.176 -16.126 1.384 1.00 83.38 95 ASP A O 1
ATOM 758 N N . ARG A 1 96 ? -1.789 -14.663 2.369 1.00 84.06 96 ARG A N 1
ATOM 759 C CA . ARG A 1 96 ? -1.937 -15.257 3.693 1.00 84.06 96 ARG A CA 1
ATOM 760 C C . ARG A 1 96 ? -3.253 -14.790 4.313 1.00 84.06 96 ARG A C 1
ATOM 762 O O . ARG A 1 96 ? -3.579 -13.607 4.269 1.00 84.06 96 ARG A O 1
ATOM 769 N N . GLU A 1 97 ? -3.977 -15.722 4.920 1.00 84.12 97 GLU A N 1
ATOM 770 C CA . GLU A 1 97 ? -5.269 -15.447 5.547 1.00 84.12 97 GLU A CA 1
ATOM 771 C C . GLU A 1 97 ? -5.122 -14.451 6.705 1.00 84.12 97 GLU A C 1
ATOM 773 O O . GLU A 1 97 ? -4.295 -14.627 7.605 1.00 84.12 97 GLU A O 1
ATOM 778 N N . LEU A 1 98 ? -5.920 -13.382 6.664 1.00 85.25 98 LEU A N 1
ATOM 779 C CA . LEU A 1 98 ? -5.951 -12.364 7.708 1.00 85.25 98 LEU A CA 1
ATOM 780 C C . LEU A 1 98 ? -6.779 -12.847 8.908 1.00 85.25 98 LEU A C 1
ATOM 782 O O . LEU A 1 98 ? -7.816 -13.485 8.719 1.00 85.25 98 LEU A O 1
ATOM 786 N N . PRO A 1 99 ? -6.388 -12.490 10.145 1.00 87.62 99 PRO A N 1
ATOM 787 C CA . PRO A 1 99 ? -7.177 -12.822 11.322 1.00 87.62 99 PRO A CA 1
ATOM 788 C C . PRO A 1 99 ? -8.538 -12.119 11.277 1.00 87.62 99 PRO A C 1
ATOM 790 O O . PRO A 1 99 ? -8.621 -10.895 11.144 1.00 87.62 99 PRO A O 1
ATOM 793 N N . VAL A 1 100 ? -9.610 -12.894 11.437 1.00 90.19 100 VAL A N 1
ATOM 794 C CA . VAL A 1 100 ? -10.975 -12.369 11.496 1.00 90.19 100 VAL A CA 1
ATOM 795 C C . VAL A 1 100 ? -11.292 -11.914 12.919 1.00 90.19 100 VAL A C 1
ATOM 797 O O . VAL A 1 100 ? -11.302 -12.692 13.868 1.00 90.19 100 VAL A O 1
ATOM 800 N N . LEU A 1 101 ? -11.571 -10.625 13.061 1.00 91.75 101 LEU A N 1
ATOM 801 C CA . LEU A 1 101 ? -11.921 -9.963 14.313 1.00 91.75 101 LEU A CA 1
ATOM 802 C C . LEU A 1 101 ? -13.313 -9.335 14.231 1.00 91.75 101 LEU A C 1
ATOM 804 O O . LEU A 1 101 ? -13.603 -8.546 13.327 1.00 91.75 101 LEU A O 1
ATOM 808 N N . VAL A 1 102 ? -14.131 -9.631 15.237 1.00 93.06 102 VAL A N 1
ATOM 809 C CA . VAL A 1 102 ? -15.462 -9.048 15.450 1.00 93.06 102 VAL A CA 1
ATOM 810 C C . VAL A 1 102 ? -15.452 -8.296 16.776 1.00 93.06 102 VAL A C 1
ATOM 812 O O . VAL A 1 102 ? -14.819 -8.752 17.730 1.00 93.06 102 VAL A O 1
ATOM 815 N N . GLN A 1 103 ? -16.096 -7.134 16.840 1.00 94.44 103 GLN A N 1
ATOM 816 C CA . GLN A 1 103 ? -16.276 -6.368 18.074 1.00 94.44 103 GLN A CA 1
ATOM 817 C C . GLN A 1 103 ? -17.137 -7.163 19.060 1.00 94.44 103 GLN A C 1
ATOM 819 O O . GLN A 1 103 ? -18.163 -7.720 18.680 1.00 94.44 103 GLN A O 1
ATOM 824 N N . LYS A 1 104 ? -16.724 -7.245 20.326 1.00 92.94 104 LYS A N 1
ATOM 825 C CA . LYS A 1 104 ? -17.498 -7.934 21.364 1.00 92.94 104 LYS A CA 1
ATOM 826 C C . LYS A 1 104 ? -18.683 -7.061 21.803 1.00 92.94 104 LYS A C 1
ATOM 828 O O . LYS A 1 104 ? -18.579 -5.833 21.765 1.00 92.94 104 LYS A O 1
ATOM 833 N N . PRO A 1 105 ? -19.801 -7.650 22.255 1.00 93.50 105 PRO A N 1
ATOM 834 C CA . PRO A 1 105 ? -20.887 -6.869 22.840 1.00 93.50 105 PRO A CA 1
ATOM 835 C C . PRO A 1 105 ? -20.373 -6.094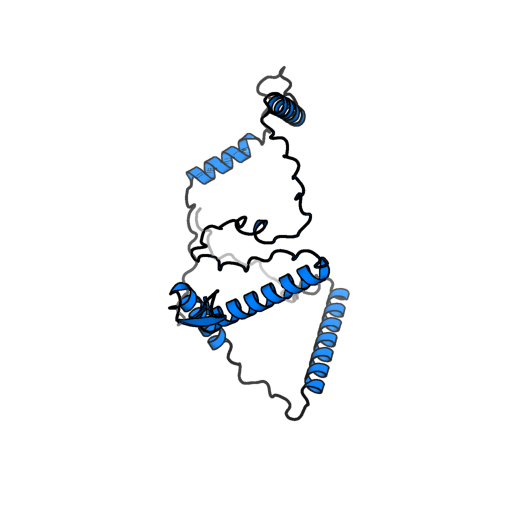 24.065 1.00 93.50 105 PRO A C 1
ATOM 837 O O . PRO A 1 105 ? -19.710 -6.666 24.926 1.00 93.50 105 PRO A O 1
ATOM 840 N N . GLY A 1 106 ? -20.634 -4.784 24.115 1.00 92.00 106 GLY A N 1
ATOM 841 C CA . GLY A 1 106 ? -20.166 -3.893 25.189 1.00 92.00 106 GLY A CA 1
ATOM 842 C C . GLY A 1 106 ? -18.712 -3.409 25.067 1.00 92.00 106 GLY A C 1
ATOM 843 O O . GLY A 1 106 ? -18.270 -2.604 25.881 1.00 92.00 106 GLY A O 1
ATOM 844 N N . GLU A 1 107 ? -17.961 -3.850 24.054 1.00 93.81 107 GLU A N 1
ATOM 845 C CA . GLU A 1 107 ? -16.614 -3.341 23.779 1.00 93.81 107 GLU A CA 1
ATOM 846 C C . GLU A 1 107 ? -16.698 -1.964 23.103 1.00 93.81 107 GLU A C 1
ATOM 848 O O . GLU A 1 107 ? -17.316 -1.856 22.039 1.00 93.81 107 GLU A O 1
ATOM 853 N N . PRO A 1 108 ? -16.073 -0.907 23.651 1.00 95.12 108 PRO A N 1
ATOM 854 C CA . PRO A 1 108 ? -16.049 0.384 22.980 1.00 95.12 108 PRO A CA 1
ATOM 855 C C . PRO A 1 108 ? -15.163 0.318 21.729 1.00 95.12 108 PRO A C 1
ATOM 857 O O . PRO A 1 108 ? -14.180 -0.425 21.675 1.00 95.12 108 PRO A O 1
ATOM 860 N N . GLU A 1 109 ? -15.489 1.132 20.726 1.00 92.88 109 GLU A N 1
ATOM 861 C CA . GLU A 1 109 ? -14.843 1.103 19.406 1.00 92.88 109 GLU A CA 1
ATOM 862 C C . GLU A 1 109 ? -13.312 1.192 19.484 1.00 92.88 109 GLU A C 1
ATOM 864 O O . GLU A 1 109 ? -12.605 0.428 18.834 1.00 92.88 109 GLU A O 1
ATOM 869 N N . TRP A 1 110 ? -12.777 2.073 20.326 1.00 95.44 110 TRP A N 1
ATOM 870 C CA . TRP A 1 110 ? -11.333 2.274 20.446 1.00 95.44 110 TRP A CA 1
ATOM 871 C C . TRP A 1 110 ? -10.588 1.045 21.001 1.00 95.44 110 TRP A C 1
ATOM 873 O O . TRP A 1 110 ? -9.458 0.784 20.583 1.00 95.44 110 TRP A O 1
ATOM 883 N N . ILE A 1 111 ? -11.206 0.257 21.894 1.00 97.00 111 ILE A N 1
ATOM 884 C CA . ILE A 1 111 ? -10.626 -1.009 22.381 1.00 97.00 111 ILE A CA 1
ATOM 885 C C . ILE A 1 111 ? -10.592 -2.022 21.238 1.00 97.00 111 ILE A C 1
ATOM 887 O O . ILE A 1 111 ? -9.560 -2.658 21.010 1.00 97.00 111 ILE A O 1
ATOM 891 N N . PHE A 1 112 ? -11.684 -2.116 20.476 1.00 95.94 112 PHE A N 1
ATOM 892 C CA . PHE A 1 112 ? -11.745 -2.983 19.306 1.00 95.94 112 PHE A CA 1
ATOM 893 C C . PHE A 1 112 ? -10.674 -2.608 18.274 1.00 95.94 112 PHE A C 1
ATOM 895 O O . PHE A 1 112 ? -9.921 -3.471 17.823 1.00 95.94 112 PHE A O 1
ATOM 902 N N . LEU A 1 113 ? -10.534 -1.319 17.956 1.00 95.62 113 LEU A N 1
ATOM 903 C CA . LEU A 1 113 ? -9.508 -0.822 17.038 1.00 95.62 113 LEU A CA 1
ATOM 904 C C . LEU A 1 113 ? -8.089 -1.096 17.555 1.00 95.62 113 LEU A C 1
ATOM 906 O O . LEU A 1 113 ? -7.216 -1.460 16.768 1.00 95.62 113 LEU A O 1
ATOM 910 N N . ASN A 1 114 ? -7.851 -0.998 18.866 1.00 96.88 114 ASN A N 1
ATOM 911 C CA . ASN A 1 114 ? -6.575 -1.391 19.467 1.00 96.88 114 ASN A CA 1
ATOM 912 C C . ASN A 1 114 ? -6.313 -2.898 19.334 1.00 96.88 114 ASN A C 1
ATOM 914 O O . ASN A 1 114 ? -5.187 -3.286 19.014 1.00 96.88 114 ASN A O 1
ATOM 918 N N . ARG A 1 115 ? -7.331 -3.755 19.507 1.00 96.06 115 ARG A N 1
ATOM 919 C CA . ARG A 1 115 ? -7.204 -5.201 19.254 1.00 96.06 115 ARG A CA 1
ATOM 920 C C . ARG A 1 115 ? -6.862 -5.478 17.793 1.00 96.06 115 ARG A C 1
ATOM 922 O O . ARG A 1 115 ? -5.944 -6.251 17.532 1.00 96.06 115 ARG A O 1
ATOM 929 N N . VAL A 1 116 ? -7.550 -4.817 16.860 1.00 95.31 116 VAL A N 1
ATOM 930 C CA . VAL A 1 116 ? -7.259 -4.912 15.421 1.00 95.31 116 VAL A CA 1
ATOM 931 C C . VAL A 1 116 ? -5.819 -4.491 15.144 1.00 95.31 116 VAL A C 1
ATOM 933 O O . VAL A 1 116 ? -5.070 -5.247 14.534 1.00 95.31 116 VAL A O 1
ATOM 936 N N . LYS A 1 117 ? -5.385 -3.340 15.667 1.00 96.00 117 LYS A N 1
ATOM 937 C CA . LYS A 1 117 ? -4.012 -2.846 15.520 1.00 96.00 117 LYS A CA 1
ATOM 938 C C . LYS A 1 117 ? -2.984 -3.859 16.029 1.00 96.00 117 LYS A C 1
ATOM 940 O O . LYS A 1 117 ? -2.006 -4.136 15.338 1.00 96.00 117 LYS A O 1
ATOM 945 N N . ASN A 1 118 ? -3.200 -4.440 17.205 1.00 96.06 118 ASN A N 1
ATOM 946 C CA . ASN A 1 118 ? -2.280 -5.425 17.771 1.00 96.06 118 ASN A CA 1
ATOM 947 C C . ASN A 1 118 ? -2.211 -6.689 16.908 1.00 96.06 118 ASN A C 1
ATOM 949 O O . ASN A 1 118 ? -1.120 -7.063 16.487 1.00 96.06 118 ASN A O 1
ATOM 953 N N . ALA A 1 119 ? -3.361 -7.253 16.529 1.00 94.56 119 ALA A N 1
ATOM 954 C CA . ALA A 1 119 ? -3.417 -8.415 15.646 1.00 94.56 119 ALA A CA 1
ATOM 955 C C . ALA A 1 119 ? -2.746 -8.152 14.287 1.00 94.56 119 ALA A C 1
ATOM 957 O O . ALA A 1 119 ? -1.996 -8.994 13.799 1.00 94.56 119 ALA A O 1
ATOM 958 N N . THR A 1 120 ? -2.940 -6.965 13.697 1.00 93.38 120 THR A N 1
ATOM 959 C CA . THR A 1 120 ? -2.254 -6.590 12.448 1.00 93.38 120 THR A CA 1
ATOM 960 C C . THR A 1 120 ? -0.745 -6.473 12.628 1.00 93.38 120 THR A C 1
ATOM 962 O O . THR A 1 120 ? 0.014 -6.917 11.770 1.00 93.38 120 THR A O 1
ATOM 965 N N . ASN A 1 121 ? -0.283 -5.914 13.749 1.00 95.94 121 ASN A N 1
ATOM 966 C CA . ASN A 1 121 ? 1.143 -5.785 14.021 1.00 95.94 121 ASN A CA 1
ATOM 967 C C . ASN A 1 121 ? 1.794 -7.151 14.218 1.00 95.94 121 ASN A C 1
ATOM 969 O O . ASN A 1 121 ? 2.907 -7.361 13.741 1.00 95.94 121 ASN A O 1
ATOM 973 N N . ASP A 1 122 ? 1.115 -8.068 14.900 1.00 93.75 122 ASP A N 1
ATOM 974 C CA . ASP A 1 122 ? 1.613 -9.423 15.116 1.00 93.75 122 ASP A CA 1
ATOM 975 C C . ASP A 1 122 ? 1.651 -10.201 13.801 1.00 93.75 122 ASP A C 1
ATOM 977 O O . ASP A 1 122 ? 2.707 -10.719 13.443 1.00 93.75 122 ASP A O 1
ATOM 981 N N . PHE A 1 123 ? 0.597 -10.114 12.988 1.00 92.94 123 PHE A N 1
ATOM 982 C CA . PHE A 1 123 ? 0.582 -10.672 11.637 1.00 92.94 123 PHE A CA 1
ATOM 983 C C . PHE A 1 123 ? 1.742 -10.153 10.769 1.00 92.94 123 PHE A C 1
ATOM 985 O O . PHE A 1 123 ? 2.462 -10.928 10.143 1.00 92.94 123 PHE A O 1
ATOM 992 N N . ILE A 1 124 ? 2.004 -8.840 10.781 1.00 94.38 124 ILE A N 1
ATOM 993 C CA . ILE A 1 124 ? 3.127 -8.245 10.038 1.00 94.38 124 ILE A CA 1
ATOM 994 C C . ILE A 1 124 ? 4.477 -8.772 10.543 1.00 94.38 124 ILE A C 1
ATOM 996 O O . ILE A 1 124 ? 5.385 -9.001 9.739 1.00 94.38 124 ILE A O 1
ATOM 1000 N N . LYS A 1 125 ? 4.654 -8.935 11.861 1.00 94.50 125 LYS A N 1
ATOM 1001 C CA . LYS A 1 125 ? 5.894 -9.493 12.427 1.00 94.50 125 LYS A CA 1
ATOM 1002 C C . LYS A 1 125 ? 6.095 -10.937 11.979 1.00 94.50 125 LYS A C 1
ATOM 1004 O O . LYS A 1 125 ? 7.214 -11.300 11.632 1.00 94.50 125 LYS A O 1
ATOM 1009 N N . GLU A 1 126 ? 5.028 -11.726 11.954 1.00 92.12 126 GLU A N 1
ATOM 1010 C CA . GLU A 1 126 ? 5.065 -13.119 11.515 1.00 92.12 126 GLU A CA 1
ATOM 1011 C C . GLU A 1 126 ? 5.446 -13.226 10.046 1.00 92.12 126 GLU A C 1
ATOM 1013 O O . GLU A 1 126 ? 6.405 -13.914 9.729 1.00 92.12 126 GLU A O 1
ATOM 1018 N N . VAL A 1 127 ? 4.782 -12.483 9.157 1.00 92.19 127 VAL A N 1
ATOM 1019 C CA . VAL A 1 127 ? 5.115 -12.477 7.723 1.00 92.19 127 VAL A CA 1
ATOM 1020 C C . VAL A 1 127 ? 6.566 -12.042 7.497 1.00 92.19 127 VAL A C 1
ATOM 1022 O O . VAL A 1 127 ? 7.290 -12.637 6.703 1.00 92.19 127 VAL A O 1
ATOM 1025 N N . LYS A 1 128 ? 7.051 -11.036 8.238 1.00 93.62 128 LYS A N 1
ATOM 1026 C CA . LYS A 1 128 ? 8.467 -10.632 8.177 1.00 93.62 128 LYS A CA 1
ATOM 1027 C C . LYS A 1 128 ? 9.411 -11.744 8.626 1.00 93.62 128 LYS A C 1
ATOM 1029 O O . LYS A 1 128 ? 10.495 -11.877 8.062 1.00 93.62 128 LYS A O 1
ATOM 1034 N N . PHE A 1 129 ? 9.030 -12.504 9.647 1.00 92.94 129 PHE A N 1
ATOM 1035 C CA . PHE A 1 129 ? 9.807 -13.637 10.131 1.00 92.94 129 PHE A CA 1
ATOM 1036 C C . PHE A 1 129 ? 9.836 -14.775 9.102 1.00 92.94 129 PHE A C 1
ATOM 1038 O O . PHE A 1 129 ? 10.912 -15.285 8.799 1.00 92.94 129 PHE A O 1
ATOM 1045 N N . GLU A 1 130 ? 8.687 -15.100 8.509 1.00 90.50 130 GLU A N 1
ATOM 1046 C CA . GLU A 1 130 ? 8.545 -16.104 7.450 1.00 90.50 130 GLU A CA 1
ATOM 1047 C C . GLU A 1 130 ? 9.441 -15.795 6.251 1.00 90.50 130 GLU A C 1
ATOM 1049 O O . GLU A 1 130 ? 10.227 -16.641 5.829 1.00 90.50 130 GLU A O 1
ATOM 1054 N N . VAL A 1 131 ? 9.389 -14.554 5.758 1.00 89.25 131 VAL A N 1
ATOM 1055 C CA . VAL A 1 131 ? 10.210 -14.094 4.630 1.00 89.25 131 VAL A CA 1
ATOM 1056 C C . VAL A 1 131 ? 11.698 -14.127 4.971 1.00 89.25 131 VAL A C 1
ATOM 1058 O O . VAL A 1 131 ? 12.504 -14.537 4.147 1.00 89.25 131 VAL A O 1
ATOM 1061 N N . LYS A 1 132 ? 12.082 -13.711 6.183 1.00 90.44 132 LYS A N 1
ATOM 1062 C CA . LYS A 1 132 ? 13.492 -13.660 6.595 1.00 90.44 132 LYS A CA 1
ATOM 1063 C C . LYS A 1 132 ? 14.126 -15.046 6.720 1.00 90.44 132 LYS A C 1
ATOM 1065 O O . LYS A 1 132 ? 15.333 -15.175 6.529 1.00 90.44 132 LYS A O 1
ATOM 1070 N N . HIS A 1 133 ? 13.342 -16.041 7.121 1.00 90.56 133 HIS A N 1
ATOM 1071 C CA . HIS A 1 133 ? 13.839 -17.382 7.414 1.00 90.56 133 HIS A CA 1
ATOM 1072 C C . HIS A 1 133 ? 13.390 -18.440 6.399 1.00 90.56 133 HIS A C 1
ATOM 1074 O O . HIS A 1 133 ? 13.744 -19.604 6.564 1.00 90.56 133 HIS A O 1
ATOM 1080 N N . ASN A 1 134 ? 12.636 -18.052 5.367 1.00 89.06 134 ASN A N 1
ATOM 1081 C CA . ASN A 1 134 ? 12.039 -18.948 4.375 1.00 89.06 134 ASN A CA 1
ATOM 1082 C C . ASN A 1 134 ? 11.254 -20.095 5.040 1.00 89.06 134 ASN A C 1
ATOM 1084 O O . ASN A 1 134 ? 11.379 -21.264 4.679 1.00 89.06 134 ASN A O 1
ATOM 1088 N N . MET A 1 135 ? 10.454 -19.759 6.053 1.00 90.81 135 MET A N 1
ATOM 1089 C CA . MET A 1 135 ? 9.597 -20.705 6.774 1.00 90.81 135 MET A CA 1
ATOM 1090 C C . MET A 1 135 ? 8.146 -20.240 6.706 1.00 90.81 135 MET A C 1
ATOM 1092 O O . MET A 1 135 ? 7.897 -19.042 6.704 1.00 90.81 135 MET A O 1
ATOM 1096 N N . LYS A 1 136 ? 7.188 -21.165 6.691 1.00 89.81 136 LYS A N 1
ATOM 1097 C CA . LYS A 1 136 ? 5.761 -20.898 6.876 1.00 89.81 136 LYS A CA 1
ATOM 1098 C C . LYS A 1 136 ? 5.403 -21.139 8.331 1.00 89.81 136 LYS A C 1
ATOM 1100 O O . LYS A 1 136 ? 5.662 -22.223 8.848 1.00 89.81 136 LYS A O 1
ATOM 1105 N N . MET A 1 137 ? 4.789 -20.162 8.979 1.00 90.19 137 MET A N 1
ATOM 1106 C CA . MET A 1 137 ? 4.307 -20.288 10.342 1.00 90.19 137 MET A CA 1
ATOM 1107 C C . MET A 1 137 ? 2.825 -20.676 10.323 1.00 90.19 137 MET A C 1
ATOM 1109 O O . MET A 1 137 ? 1.976 -19.939 9.820 1.00 90.19 137 MET A O 1
ATOM 1113 N N . LYS A 1 138 ? 2.502 -21.838 10.888 1.00 88.62 138 LYS A N 1
ATOM 1114 C CA . LYS A 1 138 ? 1.127 -22.316 11.072 1.00 88.62 138 LYS A CA 1
ATOM 1115 C C . LYS A 1 138 ? 0.765 -22.245 12.550 1.00 88.62 138 LYS A C 1
ATOM 1117 O O . LYS A 1 138 ? 1.535 -22.705 13.390 1.00 88.62 138 LYS A O 1
ATOM 1122 N N . ARG A 1 139 ? -0.391 -21.657 12.858 1.00 86.31 139 ARG A N 1
ATOM 1123 C CA . ARG A 1 139 ? -0.967 -21.644 14.208 1.00 86.31 139 ARG A CA 1
ATOM 1124 C C . ARG A 1 139 ? -2.161 -22.575 14.251 1.00 86.31 139 ARG A C 1
ATOM 1126 O O . ARG A 1 139 ? -3.079 -22.409 13.453 1.00 86.31 139 ARG A O 1
ATOM 1133 N N . ASP A 1 140 ? -2.151 -23.502 15.197 1.00 88.50 140 ASP A N 1
ATOM 1134 C CA . ASP A 1 140 ? -3.304 -24.355 15.448 1.00 88.50 140 ASP A CA 1
ATOM 1135 C C . ASP A 1 140 ? -4.353 -23.558 16.243 1.00 88.50 140 ASP A C 1
ATOM 1137 O O . ASP A 1 140 ? -4.090 -23.114 17.361 1.00 88.50 140 ASP A O 1
ATOM 1141 N N . GLU A 1 141 ? -5.553 -23.371 15.681 1.00 84.06 141 GLU A N 1
ATOM 1142 C CA . GLU A 1 141 ? -6.615 -22.537 16.281 1.00 84.06 141 GLU A CA 1
ATOM 1143 C C . GLU A 1 141 ? -7.103 -23.045 17.647 1.00 84.06 141 GLU A C 1
ATOM 1145 O O . GLU A 1 141 ? -7.606 -22.270 18.457 1.00 84.06 141 GLU A O 1
ATOM 1150 N N . LYS A 1 142 ? -6.958 -24.351 17.907 1.00 88.19 142 LYS A N 1
ATOM 1151 C CA . LYS A 1 142 ? -7.456 -25.010 19.125 1.00 88.19 142 LYS A CA 1
ATOM 1152 C C . LYS A 1 142 ? -6.440 -25.002 20.267 1.00 88.19 142 LYS A C 1
ATOM 1154 O O . LYS A 1 142 ? -6.812 -24.759 21.408 1.00 88.19 142 LYS A O 1
ATOM 1159 N N . THR A 1 143 ? -5.177 -25.291 19.964 1.00 88.62 143 THR A N 1
ATOM 1160 C CA . THR A 1 143 ? -4.105 -25.480 20.957 1.00 88.62 143 THR A CA 1
ATOM 1161 C C . THR A 1 143 ? -3.220 -24.247 21.115 1.00 88.62 143 THR A C 1
ATOM 1163 O O . THR A 1 143 ? -2.533 -24.113 22.121 1.00 88.62 143 THR A O 1
ATOM 1166 N N . GLY A 1 144 ? -3.203 -23.346 20.127 1.00 83.56 144 GLY A N 1
ATOM 1167 C CA . GLY A 1 144 ? -2.288 -22.203 20.101 1.00 83.56 144 GLY A CA 1
ATOM 1168 C C . GLY A 1 144 ? -0.828 -22.580 19.822 1.00 83.56 144 GLY A C 1
ATOM 1169 O O . GLY A 1 144 ? 0.045 -21.713 19.863 1.00 83.56 144 GLY A O 1
ATOM 1170 N N . GLU A 1 145 ? -0.552 -23.851 19.521 1.00 89.31 145 GLU A N 1
ATOM 1171 C CA . GLU A 1 145 ? 0.776 -24.318 19.133 1.00 89.31 145 GLU A CA 1
ATOM 1172 C C . GLU A 1 145 ? 1.187 -23.732 17.777 1.00 89.31 145 GLU A C 1
ATOM 1174 O O . GLU A 1 145 ? 0.377 -23.582 16.856 1.00 89.31 145 GLU A O 1
ATOM 1179 N N . VAL A 1 146 ? 2.473 -23.388 17.666 1.00 90.25 146 VAL A N 1
ATOM 1180 C CA . VAL A 1 146 ? 3.062 -22.776 16.472 1.00 90.25 146 VAL A CA 1
ATOM 1181 C C . VAL A 1 146 ? 4.010 -23.772 15.816 1.00 90.25 146 VAL A C 1
ATOM 1183 O O . VAL A 1 146 ? 5.020 -24.153 16.406 1.00 90.25 146 VAL A O 1
ATOM 1186 N N . LYS A 1 147 ? 3.705 -24.169 14.580 1.00 91.81 147 LYS A N 1
ATOM 1187 C CA . LYS A 1 147 ? 4.535 -25.061 13.761 1.00 91.81 147 LYS A CA 1
ATOM 1188 C C . LYS A 1 147 ? 5.202 -24.273 12.637 1.00 91.81 147 LYS A C 1
ATOM 1190 O O . LYS A 1 147 ? 4.593 -23.371 12.059 1.00 91.81 147 LYS A O 1
ATOM 1195 N N . PHE A 1 148 ? 6.453 -24.615 12.333 1.00 91.38 148 PHE A N 1
ATOM 1196 C CA . PHE A 1 148 ? 7.234 -23.990 11.266 1.00 91.38 148 PHE A CA 1
ATOM 1197 C C . PHE A 1 148 ? 7.553 -25.012 10.179 1.00 91.38 148 PHE A C 1
ATOM 1199 O O . PHE A 1 148 ? 8.286 -25.968 10.425 1.00 91.38 148 PHE A O 1
ATOM 1206 N N . ASP A 1 149 ? 7.060 -24.763 8.971 1.00 90.50 149 ASP A N 1
ATOM 1207 C CA . ASP A 1 149 ? 7.372 -25.573 7.796 1.00 90.50 149 ASP A CA 1
ATOM 1208 C C . ASP A 1 149 ? 8.418 -24.844 6.953 1.00 90.50 149 ASP A C 1
ATOM 1210 O O . ASP A 1 149 ? 8.240 -23.674 6.618 1.00 90.50 149 ASP A O 1
ATOM 1214 N N . LYS A 1 150 ? 9.521 -25.497 6.583 1.00 89.00 150 LYS A N 1
ATOM 1215 C CA . LYS A 1 150 ? 10.505 -24.880 5.678 1.00 89.00 150 LYS A CA 1
ATOM 1216 C C . LYS A 1 150 ? 9.911 -24.775 4.274 1.00 89.00 150 LYS A C 1
ATOM 1218 O O . LYS A 1 150 ? 9.394 -25.758 3.751 1.00 89.00 150 LYS A O 1
ATOM 1223 N N . ILE A 1 151 ? 10.006 -23.594 3.670 1.00 83.75 151 ILE A N 1
ATOM 1224 C CA . ILE A 1 151 ? 9.602 -23.355 2.285 1.00 83.75 151 ILE A CA 1
ATOM 1225 C C . ILE A 1 151 ? 10.869 -23.338 1.432 1.00 83.75 151 ILE A C 1
ATOM 1227 O O . ILE A 1 151 ? 11.821 -22.612 1.725 1.00 83.75 151 ILE A O 1
ATOM 1231 N N . GLU A 1 152 ? 10.885 -24.117 0.355 1.00 82.31 152 GLU A N 1
ATOM 1232 C CA . GLU A 1 152 ? 11.946 -24.010 -0.642 1.00 82.31 152 GLU A CA 1
ATOM 1233 C C . GLU A 1 152 ? 11.856 -22.654 -1.347 1.00 82.31 152 GLU A C 1
ATOM 1235 O O . GLU A 1 152 ? 10.798 -22.262 -1.832 1.00 82.31 152 GLU A O 1
ATOM 1240 N N . ALA A 1 153 ? 12.959 -21.902 -1.379 1.00 76.88 153 ALA A N 1
ATOM 1241 C CA . ALA A 1 153 ? 12.941 -20.588 -2.008 1.00 76.88 153 ALA A CA 1
ATOM 1242 C C . ALA A 1 153 ? 12.765 -20.715 -3.527 1.00 76.88 153 ALA A C 1
ATOM 1244 O O . ALA A 1 153 ? 13.479 -21.496 -4.173 1.00 76.88 153 ALA A O 1
ATOM 1245 N N . ASP A 1 154 ? 11.861 -19.906 -4.081 1.00 78.56 154 ASP A N 1
ATOM 1246 C CA . ASP A 1 154 ? 11.586 -19.889 -5.511 1.00 78.56 154 ASP A CA 1
ATOM 1247 C C . ASP A 1 154 ? 12.857 -19.575 -6.313 1.00 78.56 154 ASP A C 1
ATOM 1249 O O . ASP A 1 154 ? 13.677 -18.745 -5.900 1.00 78.56 154 ASP A O 1
ATOM 1253 N N . PRO A 1 155 ? 13.027 -20.179 -7.502 1.00 78.56 155 PRO A N 1
ATOM 1254 C CA . PRO A 1 155 ? 14.195 -19.930 -8.343 1.00 78.56 155 PRO A CA 1
ATOM 1255 C C . PRO A 1 155 ? 14.326 -18.449 -8.727 1.00 78.56 155 PRO A C 1
ATOM 1257 O O . PRO A 1 155 ? 15.437 -17.936 -8.839 1.00 78.56 155 PRO A O 1
ATOM 1260 N N . VAL A 1 156 ? 13.202 -17.740 -8.878 1.00 77.25 156 VAL A N 1
ATOM 1261 C CA . VAL A 1 156 ? 13.170 -16.302 -9.192 1.00 77.25 156 VAL A CA 1
ATOM 1262 C C . VAL A 1 156 ? 13.706 -15.463 -8.030 1.00 77.25 156 VAL A C 1
ATOM 1264 O O . VAL A 1 156 ? 14.508 -14.554 -8.257 1.00 77.25 156 VAL A O 1
ATOM 1267 N N . ASP A 1 157 ? 13.316 -15.794 -6.798 1.00 78.31 157 ASP A N 1
ATOM 1268 C CA . ASP A 1 157 ? 13.760 -15.086 -5.596 1.00 78.31 157 ASP A CA 1
ATOM 1269 C C . ASP A 1 157 ? 15.268 -15.295 -5.380 1.00 78.31 157 ASP A C 1
ATOM 1271 O O . ASP A 1 157 ? 16.001 -14.324 -5.183 1.00 78.31 157 ASP A O 1
ATOM 1275 N N . LYS A 1 158 ? 15.765 -16.529 -5.566 1.00 79.81 158 LYS A N 1
ATOM 1276 C CA . LYS A 1 158 ? 17.210 -16.837 -5.550 1.00 79.81 158 LYS A CA 1
ATOM 1277 C C . LYS A 1 158 ? 17.987 -16.016 -6.586 1.00 79.81 158 LYS A C 1
ATOM 1279 O O . LYS A 1 158 ? 18.981 -15.377 -6.246 1.00 79.81 158 LYS A O 1
ATOM 1284 N N . MET A 1 159 ? 17.501 -15.940 -7.831 1.00 78.19 159 MET A N 1
ATOM 1285 C CA . MET A 1 159 ? 18.138 -15.116 -8.872 1.00 78.19 159 MET A CA 1
ATOM 1286 C C . MET A 1 159 ? 18.171 -13.624 -8.514 1.00 78.19 159 MET A C 1
ATOM 1288 O O . MET A 1 159 ? 19.091 -12.906 -8.920 1.00 78.19 159 MET A O 1
ATOM 1292 N N . PHE A 1 160 ? 17.161 -13.123 -7.798 1.00 79.19 160 PHE A N 1
ATOM 1293 C CA . PHE A 1 160 ? 17.128 -11.732 -7.355 1.00 79.19 160 PHE A CA 1
ATOM 1294 C C . PHE A 1 160 ? 18.147 -11.476 -6.238 1.00 79.19 160 PHE A C 1
ATOM 1296 O O . PHE A 1 160 ? 18.882 -10.485 -6.292 1.00 79.19 160 PHE A O 1
ATOM 1303 N N . GLU A 1 161 ? 18.257 -12.388 -5.272 1.00 80.00 161 GLU A N 1
ATOM 1304 C CA . GLU A 1 161 ? 19.278 -12.325 -4.223 1.00 80.00 161 GLU A CA 1
ATOM 1305 C C . GLU A 1 161 ? 20.702 -12.401 -4.789 1.00 80.00 161 GLU A C 1
ATOM 1307 O O . GLU A 1 161 ? 21.559 -11.596 -4.410 1.00 80.00 161 GLU A O 1
ATOM 1312 N N . ASP A 1 162 ? 20.952 -13.275 -5.763 1.00 79.62 162 ASP A N 1
ATOM 1313 C CA . ASP A 1 162 ? 22.246 -13.380 -6.444 1.00 79.62 162 ASP A CA 1
ATOM 1314 C C . ASP A 1 162 ? 22.623 -12.073 -7.158 1.00 79.62 162 ASP A C 1
ATOM 1316 O O . ASP A 1 162 ? 23.754 -11.589 -7.048 1.00 79.62 162 ASP A O 1
ATOM 1320 N N . LYS A 1 163 ? 21.662 -11.414 -7.820 1.00 79.94 163 LYS A N 1
ATOM 1321 C CA . LYS A 1 163 ? 21.873 -10.090 -8.437 1.00 79.94 163 LYS A CA 1
ATOM 1322 C C . LYS A 1 163 ? 22.160 -9.005 -7.395 1.00 79.94 163 LYS A C 1
ATOM 1324 O O . LYS A 1 163 ? 23.052 -8.168 -7.587 1.00 79.94 163 LYS A O 1
ATOM 1329 N N . LEU A 1 164 ? 21.438 -9.003 -6.276 1.00 75.75 164 LEU A N 1
ATOM 1330 C CA . LEU A 1 164 ? 21.664 -8.055 -5.181 1.00 75.75 164 LEU A CA 1
ATOM 1331 C C . LEU A 1 164 ? 23.025 -8.263 -4.507 1.00 75.75 164 LEU A C 1
ATOM 1333 O O . LEU A 1 164 ? 23.690 -7.296 -4.131 1.00 75.75 164 LEU A O 1
ATOM 1337 N N . THR A 1 165 ? 23.470 -9.506 -4.343 1.00 74.31 165 THR A N 1
ATOM 1338 C CA . THR A 1 165 ? 24.779 -9.800 -3.749 1.00 74.31 165 THR A CA 1
ATOM 1339 C C . THR A 1 165 ? 25.922 -9.519 -4.724 1.00 74.31 165 THR A C 1
ATOM 1341 O O . THR A 1 165 ? 26.933 -8.953 -4.304 1.00 74.31 165 THR A O 1
ATOM 1344 N N . ALA A 1 166 ? 25.763 -9.802 -6.020 1.00 73.19 166 ALA A N 1
ATOM 1345 C CA . ALA A 1 166 ? 26.744 -9.468 -7.056 1.00 73.19 166 ALA A CA 1
ATOM 1346 C C . ALA A 1 166 ? 26.979 -7.951 -7.162 1.00 73.19 166 ALA A C 1
ATOM 1348 O O . ALA A 1 166 ? 28.119 -7.482 -7.145 1.00 73.19 166 ALA A O 1
ATOM 1349 N N . THR A 1 167 ? 25.907 -7.154 -7.165 1.00 64.12 167 THR A N 1
ATOM 1350 C CA . THR A 1 167 ? 26.004 -5.682 -7.187 1.00 64.12 167 THR A CA 1
ATOM 1351 C C . THR A 1 167 ? 26.622 -5.106 -5.908 1.00 64.12 167 THR A C 1
ATOM 1353 O O . THR A 1 167 ? 27.372 -4.129 -5.967 1.00 64.12 167 THR A O 1
ATOM 1356 N N . LYS A 1 168 ? 26.385 -5.727 -4.743 1.00 61.69 168 LYS A N 1
ATOM 1357 C CA . LYS A 1 168 ? 27.040 -5.352 -3.476 1.00 61.69 168 LYS A CA 1
ATOM 1358 C C . LYS A 1 168 ? 28.524 -5.732 -3.436 1.00 61.69 168 LYS A C 1
ATOM 1360 O O . LYS A 1 168 ? 29.308 -4.988 -2.850 1.00 61.69 168 LYS A O 1
ATOM 1365 N N . LYS A 1 169 ? 28.934 -6.840 -4.065 1.00 57.34 169 LYS A N 1
ATOM 1366 C CA . L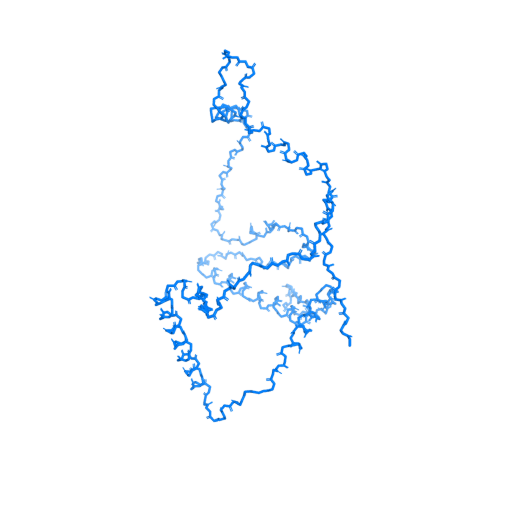YS A 1 169 ? 30.350 -7.248 -4.159 1.00 57.34 169 LYS A CA 1
ATOM 1367 C C . LYS A 1 169 ? 31.181 -6.247 -4.972 1.00 57.34 169 LYS A C 1
ATOM 1369 O O . LYS A 1 169 ? 32.285 -5.924 -4.550 1.00 57.34 169 LYS A O 1
ATOM 1374 N N . HIS A 1 170 ? 30.621 -5.652 -6.027 1.00 55.09 170 HIS A N 1
ATOM 1375 C CA . HIS A 1 170 ? 31.284 -4.580 -6.789 1.00 55.09 170 HIS A CA 1
ATOM 1376 C C . HIS A 1 170 ? 31.333 -3.214 -6.075 1.00 55.09 170 HIS A C 1
ATOM 1378 O O . HIS A 1 170 ? 32.039 -2.319 -6.526 1.00 55.09 170 HIS A O 1
ATOM 1384 N N . LYS A 1 171 ? 30.629 -3.044 -4.945 1.00 55.62 171 LYS A N 1
ATOM 1385 C CA . LYS A 1 171 ? 30.660 -1.823 -4.117 1.00 55.62 171 LYS A CA 1
ATOM 1386 C C . LYS A 1 171 ? 31.556 -1.925 -2.875 1.00 55.62 171 LYS A C 1
ATOM 1388 O O . LYS A 1 171 ? 31.602 -0.973 -2.096 1.00 55.62 171 LYS A O 1
ATOM 1393 N N . LYS A 1 172 ? 32.280 -3.032 -2.665 1.00 49.84 172 LYS A N 1
ATOM 1394 C CA . LYS A 1 172 ? 33.254 -3.135 -1.565 1.00 49.84 172 LYS A CA 1
ATOM 1395 C C . LYS A 1 172 ? 34.548 -2.371 -1.905 1.00 49.84 172 LYS A C 1
ATOM 1397 O O . LYS A 1 172 ? 35.497 -2.944 -2.415 1.00 49.84 172 LYS A O 1
ATOM 1402 N N . ASN A 1 173 ? 34.519 -1.089 -1.534 1.00 43.31 173 ASN A N 1
ATOM 1403 C CA . ASN A 1 173 ? 35.595 -0.139 -1.209 1.00 43.31 173 ASN A CA 1
ATOM 1404 C C . ASN A 1 173 ? 36.663 0.196 -2.275 1.00 43.31 173 ASN A C 1
ATOM 1406 O O . ASN A 1 173 ? 37.517 -0.643 -2.558 1.00 43.31 173 ASN A O 1
ATOM 1410 N N . PRO A 1 174 ? 36.805 1.477 -2.682 1.00 40.44 174 PRO A N 1
ATOM 1411 C CA . PRO A 1 174 ? 38.144 2.017 -2.870 1.00 40.44 174 PRO A CA 1
ATOM 1412 C C . PRO A 1 174 ? 38.824 2.052 -1.491 1.00 40.44 174 PRO A C 1
ATOM 1414 O O . PRO A 1 174 ? 38.363 2.719 -0.562 1.00 40.44 174 PRO A O 1
ATOM 1417 N N . LYS A 1 175 ? 39.900 1.281 -1.321 1.00 46.28 175 LYS A N 1
ATOM 1418 C CA . LYS A 1 175 ? 40.856 1.491 -0.227 1.00 46.28 175 LYS A CA 1
ATOM 1419 C C . LYS A 1 175 ? 41.452 2.888 -0.426 1.00 46.28 175 LYS A C 1
ATOM 1421 O O . LYS A 1 175 ? 42.155 3.081 -1.410 1.00 46.28 175 LYS A O 1
ATOM 1426 N N . GLY A 1 176 ? 41.163 3.849 0.455 1.00 41.53 176 GLY A N 1
ATOM 1427 C CA . GLY A 1 176 ? 41.827 5.155 0.361 1.00 41.53 176 GLY A CA 1
ATOM 1428 C C . GLY A 1 176 ? 41.181 6.367 1.028 1.00 41.53 176 GLY A C 1
ATOM 1429 O O . GLY A 1 176 ? 41.433 7.470 0.566 1.00 41.53 176 GLY A O 1
ATOM 1430 N N . VAL A 1 177 ? 40.374 6.226 2.086 1.00 41.53 177 VAL A N 1
ATOM 1431 C CA . VAL A 1 177 ? 40.059 7.386 2.942 1.00 41.53 177 VAL A CA 1
ATOM 1432 C C . VAL A 1 177 ? 40.257 6.977 4.393 1.00 41.53 177 VAL A C 1
ATOM 1434 O O . VAL A 1 177 ? 39.509 6.157 4.929 1.00 41.53 177 VAL A O 1
ATOM 1437 N N . SER A 1 178 ? 41.315 7.509 4.996 1.00 46.75 178 SER A N 1
ATOM 1438 C CA . SER A 1 178 ? 41.629 7.386 6.414 1.00 46.75 178 SER A CA 1
ATOM 1439 C C . SER A 1 178 ? 40.441 7.870 7.249 1.00 46.75 178 SER A C 1
ATOM 1441 O O . SER A 1 178 ? 39.976 9.003 7.139 1.00 46.75 178 SER A O 1
ATOM 1443 N N . GLN A 1 179 ? 39.906 6.974 8.075 1.00 52.12 179 GLN A N 1
ATOM 1444 C CA . GLN A 1 179 ? 38.947 7.333 9.114 1.00 52.12 179 GLN A CA 1
ATOM 1445 C C . GLN A 1 179 ? 39.721 8.041 10.235 1.00 52.12 179 GLN A C 1
ATOM 1447 O O . GLN A 1 179 ? 40.732 7.496 10.673 1.00 52.12 179 GLN A O 1
ATOM 1452 N N . PRO A 1 180 ? 39.271 9.198 10.749 1.00 52.00 180 PRO A N 1
ATOM 1453 C CA . PRO A 1 180 ? 39.841 9.750 11.968 1.00 52.00 180 PRO A CA 1
ATOM 1454 C C . PRO A 1 180 ? 39.439 8.853 13.150 1.00 52.00 180 PRO A C 1
ATOM 1456 O O . PRO A 1 180 ? 38.263 8.758 13.539 1.00 52.00 180 PRO A O 1
ATOM 1459 N N . GLU A 1 181 ? 40.416 8.130 13.686 1.00 56.09 181 GLU A N 1
ATOM 1460 C CA . GLU A 1 181 ? 40.275 7.336 14.903 1.00 56.09 181 GLU A CA 1
ATOM 1461 C C . GLU A 1 181 ? 40.030 8.259 16.114 1.00 56.09 181 GLU A C 1
ATOM 1463 O O . GLU A 1 181 ? 40.551 9.368 16.181 1.00 56.09 181 GLU A O 1
ATOM 1468 N N . GLY A 1 182 ? 39.169 7.836 17.051 1.00 59.19 182 GLY A N 1
ATOM 1469 C CA . GLY A 1 182 ? 38.972 8.513 18.349 1.00 59.19 182 GLY A CA 1
ATOM 1470 C C . GLY A 1 182 ? 37.654 9.273 18.577 1.00 59.19 182 GLY A C 1
ATOM 1471 O O . GLY A 1 182 ? 37.313 9.566 19.719 1.00 59.19 182 GLY A O 1
ATOM 1472 N N . LEU A 1 183 ? 36.848 9.564 17.550 1.00 61.09 183 LEU A N 1
ATOM 1473 C CA . LEU A 1 183 ? 35.603 10.333 17.744 1.00 61.09 183 LEU A CA 1
ATOM 1474 C C . LEU A 1 183 ? 34.390 9.458 18.108 1.00 61.09 183 LEU A C 1
ATOM 1476 O O . LEU A 1 183 ? 34.042 8.526 17.378 1.00 61.09 183 LEU A O 1
ATOM 1480 N N . SER A 1 184 ? 33.680 9.835 19.179 1.00 75.19 184 SER A N 1
ATOM 1481 C CA . SER A 1 184 ? 32.376 9.281 19.580 1.00 75.19 184 SER A CA 1
ATOM 1482 C C . SER A 1 184 ? 31.354 9.274 18.427 1.00 75.19 184 SER A C 1
ATOM 1484 O O . SER A 1 184 ? 31.327 10.174 17.580 1.00 75.19 184 SER A O 1
ATOM 1486 N N . LYS A 1 185 ? 30.444 8.283 18.417 1.00 74.56 185 LYS A N 1
ATOM 1487 C CA . LYS A 1 185 ? 29.354 8.162 17.424 1.00 74.56 185 LYS A CA 1
ATOM 1488 C C . LYS A 1 185 ? 28.525 9.451 17.298 1.00 74.56 185 LYS A C 1
ATOM 1490 O O . LYS A 1 185 ? 28.087 9.787 16.196 1.00 74.56 185 LYS A O 1
ATOM 1495 N N . THR A 1 186 ? 28.330 10.189 18.392 1.00 75.31 186 THR A N 1
ATOM 1496 C CA . THR A 1 186 ? 27.574 11.452 18.399 1.00 75.31 186 THR A CA 1
ATOM 1497 C C . THR A 1 186 ? 28.358 12.597 17.755 1.00 75.31 186 THR A C 1
ATOM 1499 O O . THR A 1 186 ? 27.799 13.331 16.938 1.00 75.31 186 THR A O 1
ATOM 1502 N N . ALA A 1 187 ? 29.663 12.698 18.026 1.00 77.12 187 ALA A N 1
ATOM 1503 C CA . ALA A 1 187 ? 30.553 13.688 17.417 1.00 77.12 187 ALA A CA 1
ATOM 1504 C C . ALA A 1 187 ? 30.658 13.499 15.892 1.00 77.12 187 ALA A C 1
ATOM 1506 O O . ALA A 1 187 ? 30.519 14.458 15.132 1.00 77.12 187 ALA A O 1
ATOM 1507 N N . ARG A 1 188 ? 30.760 12.243 15.431 1.00 80.12 188 ARG A N 1
ATOM 1508 C CA . ARG A 1 188 ? 30.747 11.895 13.996 1.00 80.12 188 ARG A CA 1
ATOM 1509 C C . ARG A 1 188 ? 29.446 12.306 13.307 1.00 80.12 188 ARG A C 1
ATOM 1511 O O . ARG A 1 188 ? 29.466 12.843 12.199 1.00 80.12 188 ARG A O 1
ATOM 1518 N N . ARG A 1 189 ? 28.298 12.085 13.961 1.00 79.69 189 ARG A N 1
ATOM 1519 C CA . ARG A 1 189 ? 26.987 12.494 13.430 1.00 79.69 189 ARG A CA 1
ATOM 1520 C C . ARG A 1 189 ? 26.892 14.015 13.301 1.00 79.69 189 ARG A C 1
ATOM 1522 O O . ARG A 1 189 ? 26.359 14.487 12.301 1.00 79.69 189 ARG A O 1
ATOM 1529 N N . ARG A 1 190 ? 27.428 14.763 14.272 1.00 82.44 190 ARG A N 1
ATOM 1530 C CA . ARG A 1 190 ? 27.422 16.234 14.281 1.00 82.44 190 ARG A CA 1
ATOM 1531 C C . ARG A 1 190 ? 28.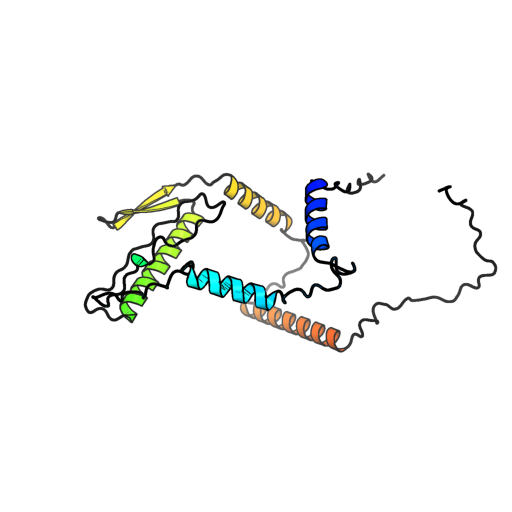295 16.818 13.168 1.00 82.44 190 ARG A C 1
ATOM 1533 O O . ARG A 1 190 ? 27.806 17.662 12.424 1.00 82.44 190 ARG A O 1
ATOM 1540 N N . MET A 1 191 ? 29.512 16.297 12.986 1.00 77.38 191 MET A N 1
ATOM 1541 C CA . MET A 1 191 ? 30.394 16.683 11.874 1.00 77.38 191 MET A CA 1
ATOM 1542 C C . MET A 1 191 ? 29.750 16.416 10.513 1.00 77.38 191 MET A C 1
ATOM 1544 O O . MET A 1 191 ? 29.744 17.285 9.649 1.00 77.38 191 MET A O 1
ATOM 1548 N N . ARG A 1 192 ? 29.127 15.246 10.327 1.00 82.50 192 ARG A N 1
ATOM 1549 C CA . ARG A 1 192 ? 28.467 14.905 9.057 1.00 82.50 192 ARG A CA 1
ATOM 1550 C C . ARG A 1 192 ? 27.269 15.809 8.748 1.00 82.50 192 ARG A C 1
ATOM 1552 O O . ARG A 1 192 ? 26.987 16.082 7.586 1.00 82.50 192 ARG A O 1
ATOM 1559 N N . LEU A 1 193 ? 26.559 16.260 9.783 1.00 79.69 193 LEU A N 1
ATOM 1560 C CA . LEU A 1 193 ? 25.449 17.207 9.656 1.00 79.69 193 LEU A CA 1
ATOM 1561 C C . LEU A 1 193 ? 25.940 18.620 9.320 1.00 79.69 193 LEU A C 1
ATOM 1563 O O . LEU A 1 193 ? 25.307 19.293 8.515 1.00 79.69 193 LEU A O 1
ATOM 1567 N N . GLN A 1 194 ? 27.065 19.049 9.901 1.00 81.12 194 GLN A N 1
ATOM 1568 C CA . GLN A 1 194 ? 27.709 20.322 9.563 1.00 81.12 194 GLN A CA 1
ATOM 1569 C C . GLN A 1 194 ? 28.262 20.321 8.136 1.00 81.12 194 GLN A C 1
ATOM 1571 O O . GLN A 1 194 ? 27.982 21.261 7.403 1.00 81.12 194 GLN A O 1
ATOM 1576 N N . ALA A 1 195 ? 28.938 19.248 7.715 1.00 80.56 195 ALA A N 1
ATOM 1577 C CA . ALA A 1 195 ? 29.419 19.094 6.341 1.00 80.56 195 ALA A CA 1
ATOM 1578 C C . ALA A 1 195 ? 28.265 19.166 5.329 1.00 80.56 195 ALA A C 1
ATOM 1580 O O . ALA A 1 195 ? 28.301 19.970 4.411 1.00 80.56 195 ALA A O 1
ATOM 1581 N N . ARG A 1 196 ? 27.162 18.438 5.573 1.00 80.00 196 ARG A N 1
ATOM 1582 C CA . ARG A 1 196 ? 25.964 18.519 4.719 1.00 80.00 196 ARG A CA 1
ATOM 1583 C C . ARG A 1 196 ? 25.352 19.917 4.642 1.00 80.00 196 ARG A C 1
ATOM 1585 O O . ARG A 1 196 ? 24.853 20.289 3.589 1.00 80.00 196 ARG A O 1
ATOM 1592 N N . ARG A 1 197 ? 25.343 20.665 5.749 1.00 78.38 197 ARG A N 1
ATOM 1593 C CA . ARG A 1 197 ? 24.844 22.049 5.767 1.00 78.38 197 ARG A CA 1
ATOM 1594 C C . ARG A 1 197 ? 25.776 22.998 5.014 1.00 78.38 197 ARG A C 1
ATOM 1596 O O . ARG A 1 197 ? 25.284 23.908 4.360 1.00 78.38 197 ARG A O 1
ATOM 1603 N N . ALA A 1 198 ? 27.088 22.782 5.096 1.00 74.00 198 ALA A N 1
ATOM 1604 C CA . ALA A 1 198 ? 28.073 23.549 4.344 1.00 74.00 198 ALA A CA 1
ATOM 1605 C C . ALA A 1 198 ? 27.951 23.286 2.835 1.00 74.00 198 ALA A C 1
ATOM 1607 O O . ALA A 1 198 ? 27.878 24.245 2.073 1.00 74.00 198 ALA A O 1
ATOM 1608 N N . ASP A 1 199 ? 27.814 22.020 2.427 1.00 72.19 199 ASP A N 1
ATOM 1609 C CA . ASP A 1 199 ? 27.597 21.637 1.026 1.00 72.19 199 ASP A CA 1
ATOM 1610 C C . ASP A 1 199 ? 26.298 22.248 0.481 1.00 72.19 199 ASP A C 1
ATOM 1612 O O . ASP A 1 199 ? 26.298 22.852 -0.587 1.00 72.19 199 ASP A O 1
ATOM 1616 N N . GLN A 1 200 ? 25.199 22.160 1.245 1.00 68.38 200 GLN A N 1
ATOM 1617 C CA . GLN A 1 200 ? 23.913 22.754 0.863 1.00 68.38 200 GLN A CA 1
ATOM 1618 C C . GLN A 1 200 ? 24.003 24.279 0.718 1.00 68.38 200 GLN A C 1
ATOM 1620 O O . GLN A 1 200 ? 23.537 24.828 -0.280 1.00 68.38 200 GLN A O 1
ATOM 1625 N N . GLY A 1 201 ? 24.665 24.958 1.659 1.00 62.66 201 GLY A N 1
ATOM 1626 C CA . GLY A 1 201 ? 24.884 26.403 1.594 1.00 62.66 201 GLY A CA 1
ATOM 1627 C C . GLY A 1 201 ? 25.799 26.838 0.443 1.00 62.66 201 GLY A C 1
ATOM 1628 O O . GLY A 1 201 ? 25.632 27.940 -0.073 1.00 62.66 201 GLY A O 1
ATOM 1629 N N . GLN A 1 202 ? 26.740 25.992 0.009 1.00 59.47 202 GLN A N 1
ATOM 1630 C CA . GLN A 1 202 ? 27.550 26.245 -1.186 1.00 59.47 202 GLN A CA 1
ATOM 1631 C C . GLN A 1 202 ? 26.740 26.050 -2.468 1.00 59.47 202 GLN A C 1
ATOM 1633 O O . GLN A 1 202 ? 26.751 26.944 -3.308 1.00 59.47 202 GLN A O 1
ATOM 1638 N N . THR A 1 203 ? 25.946 24.978 -2.580 1.00 58.22 203 THR A N 1
ATOM 1639 C CA . THR A 1 203 ? 25.038 24.803 -3.727 1.00 58.22 203 THR A CA 1
ATOM 1640 C C . THR A 1 203 ? 24.010 25.931 -3.836 1.00 58.22 203 THR A C 1
ATOM 1642 O O . THR A 1 203 ? 23.729 26.391 -4.934 1.00 58.22 203 THR A O 1
ATOM 1645 N N . GLU A 1 204 ? 23.483 26.450 -2.723 1.00 58.53 204 GLU A N 1
ATOM 1646 C CA . GLU A 1 204 ? 22.556 27.592 -2.751 1.00 58.53 204 GLU A CA 1
ATOM 1647 C C . GLU A 1 204 ? 23.236 28.911 -3.158 1.00 58.53 204 GLU A C 1
ATOM 1649 O O . GLU A 1 204 ? 22.591 29.773 -3.757 1.00 58.53 204 GLU A O 1
ATOM 1654 N N . ARG A 1 205 ? 24.534 29.078 -2.863 1.00 58.22 205 ARG A N 1
ATOM 1655 C CA . ARG A 1 205 ? 25.334 30.230 -3.312 1.00 58.22 205 ARG A CA 1
ATOM 1656 C C . ARG A 1 205 ? 25.727 30.120 -4.786 1.00 58.22 205 ARG A C 1
ATOM 1658 O O . ARG A 1 205 ? 25.671 31.126 -5.484 1.00 58.22 205 ARG A O 1
ATOM 1665 N N . GLU A 1 206 ? 26.052 28.923 -5.271 1.00 54.25 206 GLU A N 1
ATOM 1666 C CA . GLU A 1 206 ? 26.324 28.664 -6.693 1.00 54.25 206 GLU A CA 1
ATOM 1667 C C . GLU A 1 206 ? 25.071 28.855 -7.563 1.00 54.25 206 GLU A C 1
ATOM 1669 O O . GLU A 1 206 ? 25.158 29.444 -8.635 1.00 54.25 206 GLU A O 1
ATOM 1674 N N . VAL A 1 207 ? 23.892 28.442 -7.082 1.00 55.81 207 VAL A N 1
ATOM 1675 C CA . VAL A 1 207 ? 22.615 28.588 -7.811 1.00 55.81 207 VAL A CA 1
ATOM 1676 C C . VAL A 1 207 ? 22.137 30.046 -7.882 1.00 55.81 207 VAL A C 1
ATOM 1678 O O . VAL A 1 207 ? 21.403 30.401 -8.797 1.00 55.81 207 VAL A O 1
ATOM 1681 N N . LYS A 1 208 ? 22.549 30.915 -6.948 1.00 55.31 208 LYS A N 1
ATOM 1682 C CA . LYS A 1 208 ? 22.173 32.344 -6.952 1.00 55.31 208 LYS A CA 1
ATOM 1683 C C . LYS A 1 208 ? 23.158 33.265 -7.680 1.00 55.31 208 LYS A C 1
ATOM 1685 O O . LYS A 1 208 ? 22.814 34.421 -7.898 1.00 55.31 208 LYS A O 1
ATOM 1690 N N . GLY A 1 209 ? 24.359 32.791 -8.018 1.00 53.75 209 GLY A N 1
ATOM 1691 C CA . GLY A 1 209 ? 25.417 33.608 -8.632 1.00 53.75 209 GLY A CA 1
ATOM 1692 C C . GLY A 1 209 ? 25.871 33.162 -10.023 1.00 53.75 209 GLY A C 1
ATOM 1693 O O . GLY A 1 209 ? 26.715 33.829 -10.615 1.00 53.75 209 GLY A O 1
ATOM 1694 N N . GLY A 1 210 ? 25.365 32.041 -10.538 1.00 48.53 210 GLY A N 1
ATOM 1695 C CA . GLY A 1 210 ? 25.718 31.546 -11.863 1.00 48.53 210 GLY A CA 1
ATOM 1696 C C . GLY A 1 210 ? 24.690 31.960 -12.904 1.00 48.53 210 GLY A C 1
ATOM 1697 O O . GLY A 1 210 ? 23.665 31.302 -13.029 1.00 48.53 210 GLY A O 1
ATOM 1698 N N . ASP A 1 211 ? 24.983 32.991 -13.697 1.00 58.91 211 ASP A N 1
ATOM 1699 C CA . ASP A 1 211 ? 24.400 33.066 -15.037 1.00 58.91 211 ASP A CA 1
ATOM 1700 C C . ASP A 1 211 ? 24.774 31.765 -15.764 1.00 58.91 211 ASP A C 1
ATOM 1702 O O . ASP A 1 211 ? 25.963 31.457 -15.916 1.00 58.91 211 ASP A O 1
ATOM 1706 N N . ASP A 1 212 ? 23.776 30.996 -16.210 1.00 61.19 212 ASP A N 1
ATOM 1707 C CA . ASP A 1 212 ? 23.923 29.685 -16.875 1.00 61.19 212 ASP A CA 1
ATOM 1708 C C . ASP A 1 212 ? 24.843 29.717 -18.120 1.00 61.19 212 ASP A C 1
ATOM 1710 O O . ASP A 1 212 ? 25.283 28.679 -18.616 1.00 61.19 212 ASP A O 1
ATOM 1714 N N . PHE A 1 213 ? 25.204 30.912 -18.594 1.00 60.12 213 PHE A N 1
ATOM 1715 C CA . PHE A 1 213 ? 26.119 31.156 -19.709 1.00 60.12 213 PHE A CA 1
ATOM 1716 C C . PHE A 1 213 ? 27.606 31.187 -19.329 1.00 60.12 213 PHE A C 1
ATOM 1718 O O . PHE A 1 213 ? 28.460 31.100 -20.206 1.00 60.12 213 PHE A O 1
ATOM 1725 N N . SER A 1 214 ? 27.956 31.255 -18.043 1.00 64.94 214 SER A N 1
ATOM 1726 C CA . SER A 1 214 ? 29.361 31.303 -17.594 1.00 64.94 214 SER A CA 1
ATOM 1727 C C . SER A 1 214 ? 30.147 30.017 -17.904 1.00 64.94 214 SER A C 1
ATOM 1729 O O . SER A 1 214 ? 31.367 30.051 -18.049 1.00 64.94 214 SER A O 1
ATOM 1731 N N . ARG A 1 215 ? 29.455 28.884 -18.087 1.00 62.59 215 ARG A N 1
ATOM 1732 C CA . ARG A 1 215 ? 30.046 27.611 -18.550 1.00 62.59 215 ARG A CA 1
ATOM 1733 C C . ARG A 1 215 ? 30.138 27.496 -20.075 1.00 62.59 215 ARG A C 1
ATOM 1735 O O . ARG A 1 215 ? 30.762 26.560 -20.564 1.00 62.59 215 ARG A O 1
ATOM 1742 N N . LEU A 1 216 ? 29.518 28.421 -20.807 1.00 67.25 216 LEU A N 1
ATOM 1743 C CA . LEU A 1 216 ? 29.444 28.459 -22.267 1.00 67.25 216 LEU A CA 1
ATOM 1744 C C . LEU A 1 216 ? 30.296 29.614 -22.823 1.00 67.25 216 LEU A C 1
ATOM 1746 O O . LEU A 1 216 ? 29.878 30.329 -23.727 1.00 67.25 216 LEU A O 1
ATOM 1750 N N . GLN A 1 217 ? 31.472 29.844 -22.236 1.00 70.38 217 GLN A N 1
ATOM 1751 C CA . GLN A 1 217 ? 32.447 30.789 -22.772 1.00 70.38 217 GLN A CA 1
ATOM 1752 C C . GLN A 1 217 ? 33.474 30.027 -23.609 1.00 70.38 217 GLN A C 1
ATOM 1754 O O . GLN A 1 217 ? 34.313 29.309 -23.062 1.00 70.38 217 GLN A O 1
ATOM 1759 N N . ASP A 1 218 ? 33.417 30.199 -24.928 1.00 70.88 218 ASP A N 1
ATOM 1760 C CA . ASP A 1 218 ? 34.505 29.786 -25.811 1.00 70.88 218 ASP A CA 1
ATOM 1761 C C . ASP A 1 218 ? 35.694 30.727 -25.603 1.00 70.88 218 ASP A C 1
ATOM 1763 O O . ASP A 1 218 ? 35.613 31.938 -25.823 1.00 70.88 218 ASP A O 1
ATOM 1767 N N . LYS A 1 219 ? 36.824 30.167 -25.166 1.00 71.50 219 LYS A N 1
ATOM 1768 C CA . LYS A 1 219 ? 38.103 30.880 -25.162 1.00 71.50 219 LYS A CA 1
ATOM 1769 C C . LYS A 1 219 ? 38.656 30.862 -26.583 1.00 71.50 219 LYS A C 1
ATOM 1771 O O . LYS A 1 219 ? 39.317 29.907 -26.976 1.00 71.50 219 LYS A O 1
ATOM 1776 N N . VAL A 1 220 ? 38.349 31.903 -27.351 1.00 66.56 220 VAL A N 1
ATOM 1777 C CA . VAL A 1 220 ? 38.887 32.085 -28.703 1.00 66.56 220 VAL A CA 1
ATOM 1778 C C . VAL A 1 220 ? 40.197 32.865 -28.610 1.00 66.56 220 VAL A C 1
ATOM 1780 O O . VAL A 1 220 ? 40.205 34.048 -28.272 1.00 66.56 220 VAL A O 1
ATOM 1783 N N . GLU A 1 221 ? 41.316 32.200 -28.889 1.00 73.56 221 GLU A N 1
ATOM 1784 C CA . GLU A 1 221 ? 42.620 32.851 -29.026 1.00 73.56 221 GLU A CA 1
ATOM 1785 C C . GLU A 1 221 ? 42.738 33.429 -30.447 1.00 73.56 221 GLU A C 1
ATOM 1787 O O . GLU A 1 221 ? 42.970 32.709 -31.414 1.00 73.56 221 GLU A O 1
ATOM 1792 N N . PHE A 1 222 ? 42.545 34.742 -30.596 1.00 58.84 222 PHE A N 1
ATOM 1793 C CA . PHE A 1 222 ? 42.587 35.450 -31.887 1.00 58.84 222 PHE A CA 1
ATOM 1794 C C . PHE A 1 222 ? 44.018 35.761 -32.364 1.00 58.84 222 PHE A C 1
ATOM 1796 O O . PHE A 1 222 ? 44.326 36.894 -32.724 1.00 58.84 222 PHE A O 1
ATOM 1803 N N . ASN A 1 223 ? 44.899 34.759 -32.375 1.00 61.66 223 ASN A N 1
ATOM 1804 C CA . ASN A 1 223 ? 46.301 34.940 -32.777 1.00 61.66 223 ASN A CA 1
ATOM 1805 C C . ASN A 1 223 ? 46.668 34.280 -34.117 1.00 61.66 223 ASN A C 1
ATO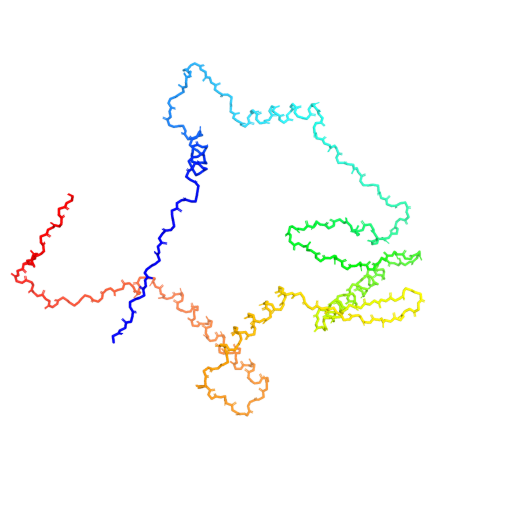M 1807 O O . ASN A 1 223 ? 47.842 34.250 -34.480 1.00 61.66 223 ASN A O 1
ATOM 1811 N N . GLU A 1 224 ? 45.694 33.797 -34.889 1.00 67.50 224 GLU A N 1
ATOM 1812 C CA . GLU A 1 224 ? 45.942 33.285 -36.240 1.00 67.50 224 GLU A CA 1
ATOM 1813 C C . GLU A 1 224 ? 45.523 34.304 -37.305 1.00 67.50 224 GLU A C 1
ATOM 1815 O O . GLU A 1 224 ? 44.342 34.514 -37.584 1.00 67.50 224 GLU A O 1
ATOM 1820 N N . VAL A 1 225 ? 46.515 34.931 -37.942 1.00 72.00 225 VAL A N 1
ATOM 1821 C CA . VAL A 1 225 ? 46.319 35.692 -39.181 1.00 72.00 225 VAL A CA 1
ATOM 1822 C C . VAL A 1 225 ? 46.254 34.693 -40.338 1.00 72.00 225 VAL A C 1
ATOM 1824 O O . VAL A 1 225 ? 47.261 34.119 -40.753 1.00 72.00 225 VAL A O 1
ATOM 1827 N N . VAL A 1 226 ? 45.052 34.461 -40.864 1.00 66.06 226 VAL A N 1
ATOM 1828 C CA . VAL A 1 226 ? 44.830 33.539 -41.987 1.00 66.06 226 VAL A CA 1
ATOM 1829 C C . VAL A 1 226 ? 45.248 34.215 -43.297 1.00 66.06 226 VAL A C 1
ATOM 1831 O O . VAL A 1 226 ? 44.507 35.016 -43.859 1.00 66.06 226 VAL A O 1
ATOM 1834 N N . HIS A 1 227 ? 46.433 33.885 -43.817 1.00 73.75 227 HIS A N 1
ATOM 1835 C CA . HIS A 1 227 ? 46.933 34.444 -45.083 1.00 73.75 227 HIS A CA 1
ATOM 1836 C C . HIS A 1 227 ? 46.248 33.882 -46.341 1.00 73.75 227 HIS A C 1
ATOM 1838 O O . HIS A 1 227 ? 46.274 34.521 -47.393 1.00 73.75 227 HIS A O 1
ATOM 1844 N N . ARG A 1 228 ? 45.653 32.684 -46.276 1.00 74.25 228 ARG A N 1
ATOM 1845 C CA . ARG A 1 228 ? 44.981 32.048 -47.419 1.00 74.25 228 ARG A CA 1
ATOM 1846 C C . ARG A 1 228 ? 43.885 31.091 -46.938 1.00 74.25 228 ARG 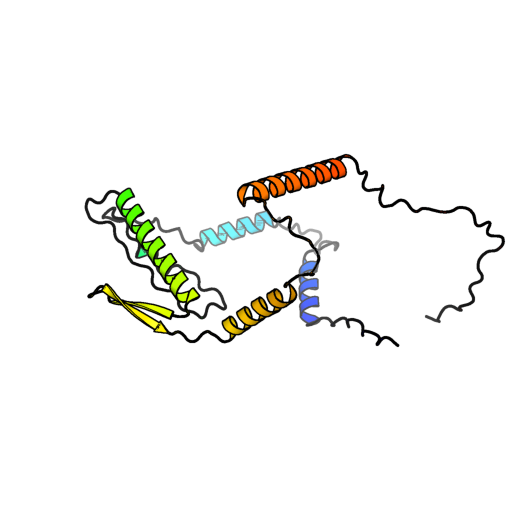A C 1
ATOM 1848 O O . ARG A 1 228 ? 44.114 30.387 -45.956 1.00 74.25 228 ARG A O 1
ATOM 1855 N N . PRO A 1 229 ? 42.723 31.017 -47.614 1.00 81.12 229 PRO A N 1
ATOM 1856 C CA . PRO A 1 229 ? 41.685 30.051 -47.267 1.00 81.12 229 PRO A CA 1
ATOM 1857 C C . PRO A 1 229 ? 42.178 28.597 -47.405 1.00 81.12 229 PRO A C 1
ATOM 1859 O O . PRO A 1 229 ? 43.012 28.313 -48.275 1.00 81.12 229 PRO A O 1
ATOM 1862 N N . PRO A 1 230 ? 41.658 27.666 -46.581 1.00 77.56 230 PRO A N 1
ATOM 1863 C CA . PRO A 1 230 ? 42.039 26.258 -46.627 1.00 77.56 230 PRO A CA 1
ATOM 1864 C C . PRO A 1 230 ? 41.636 25.616 -47.960 1.00 77.56 230 PRO A C 1
ATOM 1866 O O . PRO A 1 230 ? 40.532 25.822 -48.464 1.00 77.56 230 PRO A O 1
ATOM 1869 N N . GLN A 1 231 ? 42.532 24.810 -48.533 1.00 79.19 231 GLN A N 1
ATOM 1870 C CA . GLN A 1 231 ? 42.263 24.064 -49.762 1.00 79.19 231 GLN A CA 1
ATOM 1871 C C . GLN A 1 231 ? 41.633 22.706 -49.432 1.00 79.19 231 GLN A C 1
ATOM 1873 O O . GLN A 1 231 ? 42.215 21.894 -48.712 1.00 79.19 231 GLN A O 1
ATOM 1878 N N . LEU A 1 232 ? 40.438 22.450 -49.969 1.00 73.88 232 LEU A N 1
ATOM 1879 C CA . LEU A 1 232 ? 39.745 21.171 -49.828 1.00 73.88 232 LEU A CA 1
ATOM 1880 C C . LEU A 1 232 ? 40.387 20.135 -50.763 1.00 73.88 232 LEU A C 1
ATOM 1882 O O . LEU A 1 232 ? 40.201 20.186 -51.975 1.00 73.88 232 LEU A O 1
ATOM 1886 N N . SER A 1 233 ? 41.146 19.193 -50.202 1.00 73.50 233 SER A N 1
ATOM 1887 C CA . SER A 1 233 ? 41.807 18.114 -50.956 1.00 73.50 233 SER A CA 1
ATOM 1888 C C . SER A 1 233 ? 40.907 16.903 -51.226 1.00 73.50 233 SER A C 1
ATOM 1890 O O . SER A 1 233 ? 41.258 16.030 -52.018 1.00 73.50 233 SER A O 1
ATOM 1892 N N . ALA A 1 234 ? 39.742 16.832 -50.581 1.00 73.81 234 ALA A N 1
ATOM 1893 C CA . ALA A 1 234 ? 38.808 15.727 -50.735 1.00 73.81 234 ALA A CA 1
ATOM 1894 C C . ALA A 1 234 ? 37.700 16.092 -51.733 1.00 73.81 234 ALA A C 1
ATOM 1896 O O . ALA A 1 234 ? 36.890 16.982 -51.475 1.00 73.81 234 ALA A O 1
ATOM 1897 N N . LEU A 1 235 ? 37.644 15.377 -52.862 1.00 74.50 235 LEU A N 1
ATOM 1898 C CA . LEU A 1 235 ? 36.522 15.471 -53.796 1.00 74.50 235 LEU A CA 1
ATOM 1899 C C . LEU A 1 235 ? 35.229 14.972 -53.123 1.00 74.50 235 LEU A C 1
ATOM 1901 O O . LEU A 1 235 ? 35.260 13.945 -52.432 1.00 74.50 235 LEU A O 1
ATOM 1905 N N . PRO A 1 236 ? 34.086 15.652 -53.327 1.00 77.06 236 PRO A N 1
ATOM 1906 C CA . PRO A 1 236 ? 32.811 15.198 -52.793 1.00 77.06 236 PRO A CA 1
ATOM 1907 C C . PRO A 1 236 ? 32.470 13.819 -53.364 1.00 77.06 236 PRO A C 1
ATOM 1909 O O . PRO A 1 236 ? 32.598 13.565 -54.565 1.00 77.06 236 PRO A O 1
ATOM 1912 N N . ARG A 1 237 ? 32.037 12.905 -52.489 1.00 71.25 237 ARG A N 1
ATOM 1913 C CA . ARG A 1 237 ? 31.516 11.605 -52.921 1.00 71.25 237 ARG A CA 1
ATOM 1914 C C . ARG A 1 237 ? 30.260 11.848 -53.754 1.00 71.25 237 ARG A C 1
ATOM 1916 O O . ARG A 1 237 ? 29.362 12.551 -53.300 1.00 71.25 237 ARG A O 1
ATOM 1923 N N . LYS A 1 238 ? 30.229 11.284 -54.966 1.00 65.06 238 LYS A N 1
ATOM 1924 C CA . LYS A 1 238 ? 29.065 11.336 -55.859 1.00 65.06 238 LYS A CA 1
ATOM 1925 C C . LYS A 1 238 ? 27.836 10.799 -55.113 1.00 65.06 238 LYS A C 1
ATOM 1927 O O . LYS A 1 238 ? 27.932 9.740 -54.490 1.00 65.06 238 LYS A O 1
ATOM 1932 N N . ALA A 1 239 ? 26.764 11.589 -55.141 1.00 55.03 239 ALA A N 1
ATOM 1933 C CA . ALA A 1 239 ? 25.446 11.249 -54.614 1.00 55.03 239 ALA A CA 1
ATOM 1934 C C . ALA A 1 239 ? 24.758 10.194 -55.486 1.00 55.03 239 ALA A C 1
ATOM 1936 O O . ALA A 1 239 ? 25.036 10.185 -56.709 1.00 55.03 239 ALA A O 1
#

pLDDT: mean 78.9, std 13.19, range [40.44, 97.0]

Sequence (239 aa):
MGRRIPGKKHKGVKDPIAQKELREEGLKHCINAPPKEIDFQEIPKSLERLMKLKQMTKEGMFNKRKKKTSNKTGLMDTSRLAGKERVLPGMTKPDRELPVLVQKPGEPEWIFLNRVKNATNDFIKEVKFEVKHNMKMKRDEKTGEVKFDKIEADPVDKMFEDKLTATKKHKKNPKGVSQPEGLSKTARRRMRLQARRADQGQTEREVKGGDDFSRLQDKVEFNEVVHRPPQLSALPRKA

Radius of gyration: 35.7 Å; chains: 1; bounding box: 80×61×81 Å

Organism: NCBI:txid36148

Secondary structure (DSSP, 8-state):
-PPPPPPPPPPPPS-HHHHHHHHHHHHTT---SPPSSSS--PPPHHHHHHHHHHHHHHTT-SPPPPPPPPPTT---BSGGGTT---PPTT--SPPPPPPP-BPPTT--HHHHHHHHHHHHHHHHHHHHHHHHHTEEEEE-TTT--EEEEEPPPPHHHHHHHHHHHHHHHTTS--S-----TT--HHHHHHHHHHHHHHHHHHHHHHHHH--TTTT------------SPPP--SPPPP-